Protein AF-A0AAU8ZGK1-F1 (afdb_monomer_lite)

Radius of gyration: 21.0 Å; chains: 1; bounding box: 66×42×56 Å

pLDDT: mean 75.63, std 22.25, range [21.67, 97.19]

Foldseek 3Di:
DQWWQFPQVRDIDGQVVLLPDDPVVNQQGLQGTADPQARFRKGWDNADDPGRHIHMDGDHDPPDGPVDDDWDWPDDDPPDPDAPADDDPAFGEPDQPPPPPPDPPPPDDDDDDDDDDDDDDPCPDDPPCLCVVQRNQVNQVVVQVCCVVVVLVVQQATFYDYPDPVCPQAHRHSVRAEAEQVNQWFPVVDPPPDDRPQAQHWHWYKYAFSDWDQDPVRWIWGWHHRPLITAIETDDSVCVVVVCVSVVPDDDPRQQHGKMKIAGFGWHADPSRHIYGYDDDPSRMYITGIDDD

Secondary structure (DSSP, 8-state):
--EEEETTTTEEEEHHHHHTS-HHHHHHHHTTEE-TTT--BEEEE-S-SS--S-EEEE---TTT-TT---EEESSS-S-----SS-EETTEEEE-SS------------------------------TTGGGS-HHHHHHHHHHHHHHHHTTTTTTT-BEEE-SGGGTT--SBHHHHEEEGGGS--GGGS-TTS--TTTT-EEEEEEE--EEEE-TTS-EEEEES-TTTSEEEEPPGGGHHHHHHHHT--S-GGGGTT-EEEEEEEEEE-TTS-EEEE-S-GGGEEEE-EEE-

Organism: Morganella morganii (NCBI:txid582)

Sequence (293 aa):
MDKAFCTFDQKEWDADSFSKLSDRSIQDRKGNLFCPGCNGNAWFRKGNYGNESPHFCAHHDEKGCQYGTQYEAVGEGDSDRNIPGTDDANGIILALGASKNEGVDVSSAGSILEGNVSGQKFVRGYSANDGQKYPEQASLKKILLRLVKSDGKFFADKCFAMTDGNLKGLPESGSELFVNFSDVFHRSSINENESPLYDGKRRIYWGFISDVRQSNDGKVWLNAGDIRKGLSIKLPENAIDEFRKRFRVEGDFDILEGCHAIVIGTCIYASTGKPIITCSDLNYITLRRYKAD

Structure (mmCIF, N/CA/C/O backbone):
data_AF-A0AAU8ZGK1-F1
#
_entry.id   AF-A0AAU8ZGK1-F1
#
loop_
_atom_site.group_PDB
_atom_site.id
_atom_site.type_symbol
_atom_site.label_atom_id
_atom_site.label_alt_id
_atom_site.label_comp_id
_atom_site.label_asym_id
_atom_site.label_entity_id
_atom_site.label_seq_id
_atom_site.pdbx_PDB_ins_code
_atom_site.Cartn_x
_atom_site.Cartn_y
_atom_site.Cartn_z
_atom_site.occupancy
_atom_site.B_iso_or_equiv
_atom_site.auth_seq_id
_atom_site.auth_comp_id
_atom_site.auth_asym_id
_atom_site.auth_atom_id
_atom_site.pdbx_PDB_model_num
ATOM 1 N N . MET A 1 1 ? 4.511 5.518 -19.656 1.00 75.06 1 MET A N 1
ATOM 2 C CA . MET A 1 1 ? 5.783 6.231 -19.389 1.00 75.06 1 MET A CA 1
ATOM 3 C C . MET A 1 1 ? 6.931 5.260 -19.635 1.00 75.06 1 MET A C 1
ATOM 5 O O . MET A 1 1 ? 6.846 4.125 -19.185 1.00 75.06 1 MET A O 1
ATOM 9 N N . ASP A 1 2 ? 8.000 5.684 -20.313 1.00 82.38 2 ASP A N 1
ATOM 10 C CA . ASP A 1 2 ? 9.073 4.754 -20.724 1.00 82.38 2 ASP A CA 1
ATOM 11 C C . ASP A 1 2 ? 10.223 4.649 -19.718 1.00 82.38 2 ASP A C 1
ATOM 13 O O . ASP A 1 2 ? 11.005 3.701 -19.771 1.00 82.38 2 ASP A O 1
ATOM 17 N N . LYS A 1 3 ? 10.323 5.611 -18.790 1.00 91.81 3 LYS A N 1
ATOM 18 C CA . LYS A 1 3 ? 11.400 5.690 -17.799 1.00 91.81 3 LYS A CA 1
ATOM 19 C C . LYS A 1 3 ? 10.882 5.839 -16.379 1.00 91.81 3 LYS A C 1
ATOM 21 O O . LYS A 1 3 ? 9.989 6.645 -16.154 1.00 91.81 3 LYS A O 1
ATOM 26 N N . ALA A 1 4 ? 11.502 5.161 -15.421 1.00 94.31 4 ALA A N 1
ATOM 27 C CA . ALA A 1 4 ? 11.269 5.362 -13.991 1.00 94.31 4 ALA A CA 1
ATOM 28 C C . ALA A 1 4 ? 12.594 5.558 -13.245 1.00 94.31 4 ALA A C 1
ATOM 30 O O . ALA A 1 4 ? 13.597 4.922 -13.572 1.00 94.31 4 ALA A O 1
ATOM 31 N N . PHE A 1 5 ? 12.597 6.417 -12.228 1.00 94.94 5 PHE A N 1
ATOM 32 C CA . PHE A 1 5 ? 13.713 6.544 -11.296 1.00 94.94 5 PHE A CA 1
ATOM 33 C C . PHE A 1 5 ? 13.572 5.512 -10.175 1.00 94.94 5 PHE A C 1
ATOM 35 O O . PHE A 1 5 ? 12.500 5.376 -9.591 1.00 94.94 5 PHE A O 1
ATOM 42 N N . CYS A 1 6 ? 14.644 4.785 -9.872 1.00 94.75 6 CYS A N 1
ATOM 43 C CA . CYS A 1 6 ? 14.674 3.762 -8.838 1.00 94.75 6 CYS A CA 1
ATOM 44 C C . CYS A 1 6 ? 15.549 4.215 -7.663 1.00 94.75 6 CYS A C 1
ATOM 46 O O . CYS A 1 6 ? 16.762 4.368 -7.803 1.00 94.75 6 CYS A O 1
ATOM 48 N N . THR A 1 7 ? 14.962 4.389 -6.478 1.00 92.06 7 THR A N 1
ATOM 49 C CA . THR A 1 7 ? 15.697 4.829 -5.274 1.00 92.06 7 THR A CA 1
ATOM 50 C C . THR A 1 7 ? 16.569 3.730 -4.661 1.00 92.06 7 THR A C 1
ATOM 52 O O . THR A 1 7 ? 17.492 4.034 -3.904 1.00 92.06 7 THR A O 1
ATOM 55 N N . PHE A 1 8 ? 16.327 2.459 -4.999 1.00 90.69 8 PHE A N 1
ATOM 56 C CA . PHE A 1 8 ? 17.119 1.331 -4.500 1.00 90.69 8 PHE A CA 1
ATOM 57 C C . PHE A 1 8 ? 18.560 1.354 -5.029 1.00 90.69 8 PHE A C 1
ATOM 59 O O . PHE A 1 8 ? 19.499 1.095 -4.281 1.00 90.69 8 PHE A O 1
ATOM 66 N N . ASP A 1 9 ? 18.736 1.668 -6.314 1.00 93.56 9 ASP A N 1
ATOM 67 C CA . ASP A 1 9 ? 20.041 1.746 -6.980 1.00 93.56 9 ASP A CA 1
ATOM 68 C C . ASP A 1 9 ? 20.380 3.147 -7.510 1.00 93.56 9 ASP A C 1
ATOM 70 O O . ASP A 1 9 ? 21.408 3.314 -8.163 1.00 93.56 9 ASP A O 1
ATOM 74 N N . GLN A 1 10 ? 19.553 4.148 -7.182 1.00 94.00 10 GLN A N 1
ATOM 75 C CA . GLN A 1 10 ? 19.738 5.565 -7.521 1.00 94.00 10 GLN A CA 1
ATOM 76 C C . GLN A 1 10 ? 19.913 5.793 -9.031 1.00 94.00 10 GLN A C 1
ATOM 78 O O . GLN A 1 10 ? 20.743 6.592 -9.467 1.00 94.00 10 GLN A O 1
ATOM 83 N N . LYS A 1 11 ? 19.141 5.060 -9.843 1.00 95.06 11 LYS A N 1
ATOM 84 C CA . LYS A 1 11 ? 19.281 5.028 -11.302 1.00 95.06 11 LYS A CA 1
ATOM 85 C C . LYS A 1 11 ? 17.935 5.182 -12.014 1.00 95.06 11 LYS A C 1
ATOM 87 O O . LYS A 1 11 ? 16.923 4.635 -11.582 1.00 95.06 11 LYS A O 1
ATOM 92 N N . GLU A 1 12 ? 17.948 5.867 -13.158 1.00 96.31 12 GLU A N 1
ATOM 93 C CA . GLU A 1 12 ? 16.849 5.826 -14.128 1.00 96.31 12 GLU A CA 1
ATOM 94 C C . GLU A 1 12 ? 16.904 4.562 -14.995 1.00 96.31 12 GLU A C 1
ATOM 96 O O . GLU A 1 12 ? 17.941 4.211 -15.568 1.00 96.31 12 GLU A O 1
ATOM 101 N N . TRP A 1 13 ? 15.761 3.897 -15.115 1.00 96.62 13 TRP A N 1
ATOM 102 C CA . TRP A 1 13 ? 15.575 2.692 -15.909 1.00 96.62 13 TRP A CA 1
ATOM 103 C C . TRP A 1 13 ? 14.628 2.954 -17.070 1.00 96.62 13 TRP A C 1
ATOM 105 O O . TRP A 1 13 ? 13.559 3.520 -16.861 1.00 96.62 13 TRP A O 1
ATOM 115 N N . ASP A 1 14 ? 14.992 2.496 -18.266 1.00 94.44 14 ASP A N 1
ATOM 116 C CA . ASP A 1 14 ? 14.057 2.275 -19.369 1.00 94.44 14 ASP A CA 1
ATOM 117 C C . ASP A 1 14 ? 13.327 0.933 -19.200 1.00 94.44 14 ASP A C 1
ATOM 119 O O . ASP A 1 14 ? 13.881 -0.024 -18.647 1.00 94.44 14 ASP A O 1
ATOM 123 N N . ALA A 1 15 ? 12.073 0.865 -19.655 1.00 92.06 15 ALA A N 1
ATOM 124 C CA . ALA A 1 15 ? 11.215 -0.298 -19.433 1.00 92.06 15 ALA A CA 1
ATOM 125 C C . ALA A 1 15 ? 11.773 -1.588 -20.063 1.00 92.06 15 ALA A C 1
ATOM 127 O O . ALA A 1 15 ? 11.711 -2.651 -19.440 1.00 92.06 15 ALA A O 1
ATOM 128 N N . ASP A 1 16 ? 12.392 -1.493 -21.242 1.00 91.06 16 ASP A N 1
ATOM 129 C CA . ASP A 1 16 ? 13.002 -2.633 -21.929 1.00 91.06 16 ASP A CA 1
ATOM 130 C C . ASP A 1 16 ? 14.182 -3.209 -21.146 1.00 91.06 16 ASP A C 1
ATOM 132 O O . ASP A 1 16 ? 14.246 -4.417 -20.907 1.00 91.06 16 ASP A O 1
ATOM 136 N N . SER A 1 17 ? 15.121 -2.374 -20.704 1.00 94.12 17 SER A N 1
ATOM 137 C CA . SER A 1 17 ? 16.269 -2.828 -19.914 1.00 94.12 17 SER A CA 1
ATOM 138 C C . SER A 1 17 ? 15.851 -3.306 -18.528 1.00 94.12 17 SER A C 1
ATOM 140 O O . SER A 1 17 ? 16.420 -4.275 -18.026 1.00 94.12 17 SER A O 1
ATOM 142 N N . PHE A 1 18 ? 14.835 -2.680 -17.925 1.00 94.69 18 PHE A N 1
ATOM 143 C CA . PHE A 1 18 ? 14.269 -3.132 -16.656 1.00 94.69 18 PHE A CA 1
ATOM 144 C C . PHE A 1 18 ? 13.620 -4.514 -16.787 1.00 94.69 18 PHE A C 1
ATOM 146 O O . PHE A 1 18 ? 13.825 -5.369 -15.928 1.00 94.69 18 PHE A O 1
ATOM 153 N N . SER A 1 19 ? 12.908 -4.774 -17.889 1.00 92.31 19 SER A N 1
ATOM 154 C CA . SER A 1 19 ? 12.256 -6.065 -18.154 1.00 92.31 19 SER A CA 1
ATOM 155 C C . SER A 1 19 ? 13.237 -7.237 -18.301 1.00 92.31 19 SER A C 1
ATOM 157 O O . SER A 1 19 ? 12.871 -8.381 -18.032 1.00 92.31 19 SER A O 1
ATOM 159 N N . LYS A 1 20 ? 14.488 -6.952 -18.690 1.00 93.62 20 LYS A N 1
ATOM 160 C CA . LYS A 1 20 ? 15.573 -7.936 -18.864 1.00 93.62 20 LYS A CA 1
ATOM 161 C C . LYS A 1 20 ? 16.289 -8.287 -17.560 1.00 93.62 20 LYS A C 1
ATOM 163 O O . LYS A 1 20 ? 17.135 -9.182 -17.547 1.00 93.62 20 LYS A O 1
ATOM 168 N N . LEU A 1 21 ? 16.000 -7.578 -16.469 1.00 94.62 21 LEU A N 1
ATOM 169 C CA . LEU A 1 21 ? 16.521 -7.925 -15.154 1.00 94.62 21 LEU A CA 1
ATOM 170 C C . LEU A 1 21 ? 15.953 -9.274 -14.692 1.00 94.62 21 LEU A C 1
ATOM 172 O O . LEU A 1 21 ? 14.854 -9.672 -15.070 1.00 94.62 21 LEU A O 1
ATOM 176 N N . SER A 1 22 ? 16.694 -9.970 -13.825 1.00 93.62 22 SER A N 1
ATOM 177 C CA . SER A 1 22 ? 16.159 -11.167 -13.165 1.00 93.62 22 SER A CA 1
ATOM 178 C C . SER A 1 22 ? 14.896 -10.824 -12.369 1.00 93.62 22 SER A C 1
ATOM 180 O O . SER A 1 22 ? 14.800 -9.722 -11.821 1.00 93.62 22 SER A O 1
ATOM 182 N N . ASP A 1 23 ? 13.967 -11.771 -12.219 1.00 88.62 23 ASP A N 1
ATOM 183 C CA . ASP A 1 23 ? 12.728 -11.529 -11.465 1.00 88.62 23 ASP A CA 1
ATOM 184 C C . ASP A 1 23 ? 13.010 -11.064 -10.030 1.00 88.62 23 ASP A C 1
ATOM 186 O O . ASP A 1 23 ? 12.322 -10.187 -9.515 1.00 88.62 23 ASP A O 1
ATOM 190 N N . ARG A 1 24 ? 14.083 -11.573 -9.407 1.00 89.31 24 ARG A N 1
ATOM 191 C CA . ARG A 1 24 ? 14.549 -11.108 -8.093 1.00 89.31 24 ARG A CA 1
ATOM 192 C C . ARG A 1 24 ? 14.981 -9.641 -8.122 1.00 89.31 24 ARG A C 1
ATOM 194 O O . ARG A 1 24 ? 14.607 -8.877 -7.238 1.00 89.31 24 ARG A O 1
ATOM 201 N N . SER A 1 25 ? 15.751 -9.248 -9.134 1.00 92.25 25 SER A N 1
ATOM 202 C CA . SER A 1 25 ? 16.218 -7.869 -9.299 1.00 92.25 25 SER A CA 1
ATOM 203 C C . SER A 1 25 ? 15.071 -6.896 -9.575 1.00 92.25 25 SER A C 1
ATOM 205 O O . SER A 1 25 ? 15.121 -5.770 -9.080 1.00 92.25 25 SER A O 1
ATOM 207 N N . ILE A 1 26 ? 14.058 -7.319 -10.339 1.00 91.62 26 ILE A N 1
ATOM 208 C CA . ILE A 1 26 ? 12.816 -6.562 -10.553 1.00 91.62 26 ILE A CA 1
ATOM 209 C C . ILE A 1 26 ? 12.076 -6.410 -9.225 1.00 91.62 26 ILE A C 1
ATOM 211 O O . ILE A 1 26 ? 11.713 -5.302 -8.839 1.00 91.62 26 ILE A O 1
ATOM 215 N N . GLN A 1 27 ? 11.908 -7.512 -8.496 1.00 87.88 27 GLN A N 1
ATOM 216 C CA . GLN A 1 27 ? 11.222 -7.539 -7.208 1.00 87.88 27 GLN A CA 1
ATOM 217 C C . GLN A 1 27 ? 11.842 -6.594 -6.168 1.00 87.88 27 GLN A C 1
ATOM 219 O O . GLN A 1 27 ? 11.125 -5.844 -5.513 1.00 87.88 27 GLN A O 1
ATOM 224 N N . ASP A 1 28 ? 13.171 -6.567 -6.052 1.00 88.69 28 ASP A N 1
ATOM 225 C CA . ASP A 1 28 ? 13.865 -5.647 -5.137 1.00 88.69 28 ASP A CA 1
ATOM 226 C C . ASP A 1 28 ? 13.642 -4.159 -5.498 1.00 88.69 28 ASP A C 1
ATOM 228 O O . ASP A 1 28 ? 13.813 -3.277 -4.655 1.00 88.69 28 ASP A O 1
ATOM 232 N N . ARG A 1 29 ? 13.244 -3.865 -6.744 1.00 92.19 29 ARG A N 1
ATOM 233 C CA . ARG A 1 29 ? 13.078 -2.502 -7.274 1.00 92.19 29 ARG A CA 1
ATOM 234 C C . ARG A 1 29 ? 11.634 -2.032 -7.356 1.00 92.19 29 ARG A C 1
ATOM 236 O O . ARG A 1 29 ? 11.431 -0.830 -7.260 1.00 92.19 29 ARG A O 1
ATOM 243 N N . LYS A 1 30 ? 10.643 -2.925 -7.494 1.00 88.88 30 LYS A N 1
ATOM 244 C CA . LYS A 1 30 ? 9.211 -2.569 -7.643 1.00 88.88 30 LYS A CA 1
ATOM 245 C C . LYS A 1 30 ? 8.731 -1.566 -6.585 1.00 88.88 30 LYS A C 1
ATOM 247 O O . LYS A 1 30 ? 8.057 -0.598 -6.913 1.00 88.88 30 LYS A O 1
ATOM 252 N N . GLY A 1 31 ? 9.162 -1.749 -5.337 1.00 87.19 31 GLY A N 1
ATOM 253 C CA . GLY A 1 31 ? 8.846 -0.868 -4.207 1.00 87.19 31 GLY A CA 1
ATOM 254 C C . GLY A 1 31 ? 9.511 0.512 -4.199 1.00 87.19 31 GLY A C 1
ATOM 255 O O . GLY A 1 31 ? 9.252 1.297 -3.293 1.00 87.19 31 GLY A O 1
ATOM 256 N N . ASN A 1 32 ? 10.385 0.794 -5.165 1.00 91.00 32 ASN A N 1
ATOM 257 C CA . ASN A 1 32 ? 11.318 1.920 -5.159 1.00 91.00 32 ASN A CA 1
ATOM 258 C C . ASN A 1 32 ? 11.237 2.767 -6.441 1.00 91.00 32 ASN A C 1
ATOM 260 O O . ASN A 1 32 ? 12.163 3.525 -6.727 1.00 91.00 32 ASN A O 1
ATOM 264 N N . LEU A 1 33 ? 10.174 2.612 -7.236 1.00 92.88 33 LEU A N 1
ATOM 265 C CA . LEU A 1 33 ? 10.012 3.283 -8.525 1.00 92.88 33 LEU A CA 1
ATOM 266 C C . LEU A 1 33 ? 9.231 4.593 -8.387 1.00 92.88 33 LEU A C 1
ATOM 268 O O . LEU A 1 33 ? 8.146 4.632 -7.809 1.00 92.88 33 LEU A O 1
ATOM 272 N N . PHE A 1 34 ? 9.750 5.646 -9.013 1.00 92.50 34 PHE A N 1
ATOM 273 C CA . PHE A 1 34 ? 9.142 6.972 -9.055 1.00 92.50 34 PHE A CA 1
ATOM 274 C C . PHE A 1 34 ? 9.175 7.556 -10.468 1.00 92.50 34 PHE A C 1
ATOM 276 O O . PHE A 1 34 ? 10.060 7.260 -11.275 1.00 92.50 34 PHE A O 1
ATOM 283 N N . CYS A 1 35 ? 8.211 8.421 -10.773 1.00 91.81 35 CYS A N 1
ATOM 284 C CA . CYS A 1 35 ? 8.238 9.237 -11.979 1.00 91.81 35 CYS A CA 1
ATOM 285 C C . CYS A 1 35 ? 9.435 10.208 -11.920 1.00 91.81 35 CYS A C 1
ATOM 287 O O . CYS A 1 35 ? 9.489 11.018 -10.995 1.00 91.81 35 CYS A O 1
ATOM 289 N N . PRO A 1 36 ? 10.344 10.231 -12.911 1.00 91.62 36 PRO A N 1
ATOM 290 C CA . PRO A 1 36 ? 11.508 11.120 -12.882 1.00 91.62 36 PRO A CA 1
ATOM 291 C C . PRO A 1 36 ? 11.143 12.608 -13.024 1.00 91.62 36 PRO A C 1
ATOM 293 O O . PRO A 1 36 ? 11.947 13.474 -12.702 1.00 91.62 36 PRO A O 1
ATOM 296 N N . GLY A 1 37 ? 9.936 12.930 -13.508 1.00 89.12 37 GLY A N 1
ATOM 297 C CA . GLY A 1 37 ? 9.496 14.317 -13.697 1.00 89.12 37 GLY A CA 1
ATOM 298 C C . GLY A 1 37 ? 8.823 14.944 -12.475 1.00 89.12 37 GLY A C 1
ATOM 299 O O . GLY A 1 37 ? 9.037 16.119 -12.204 1.00 89.12 37 GLY A O 1
ATOM 300 N N . CYS A 1 38 ? 7.986 14.189 -11.759 1.00 87.88 38 CYS A N 1
ATOM 301 C CA . CYS A 1 38 ? 7.207 14.711 -10.624 1.00 87.88 38 CYS A CA 1
ATOM 302 C C . CYS A 1 38 ? 7.418 13.946 -9.315 1.00 87.88 38 CYS A C 1
ATOM 304 O O . CYS 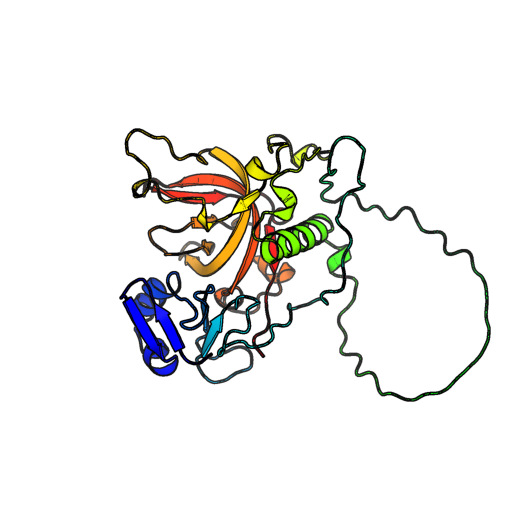A 1 38 ? 6.771 14.261 -8.329 1.00 87.88 38 CYS A O 1
ATOM 306 N N . ASN A 1 39 ? 8.277 12.924 -9.300 1.00 88.69 39 ASN A N 1
ATOM 307 C CA . ASN A 1 39 ? 8.524 12.060 -8.144 1.00 88.69 39 ASN A CA 1
ATOM 308 C C . ASN A 1 39 ? 7.278 11.330 -7.599 1.00 88.69 39 ASN A C 1
ATOM 310 O O . ASN A 1 39 ? 7.261 10.878 -6.458 1.00 88.69 39 ASN A O 1
ATOM 314 N N . GLY A 1 40 ? 6.234 11.200 -8.418 1.00 87.81 40 GLY A N 1
ATOM 315 C CA . GLY A 1 40 ? 5.037 10.437 -8.078 1.00 87.81 40 GLY A CA 1
ATOM 316 C C . GLY A 1 40 ? 5.296 8.928 -8.078 1.00 87.81 40 GLY A C 1
ATOM 317 O O . GLY A 1 40 ? 6.158 8.452 -8.821 1.00 87.81 40 GLY A O 1
ATOM 318 N N . ASN A 1 41 ? 4.550 8.177 -7.262 1.00 88.81 41 ASN A N 1
ATOM 319 C CA . ASN A 1 41 ? 4.695 6.722 -7.138 1.00 88.81 41 ASN A CA 1
ATOM 320 C C . ASN A 1 41 ? 4.523 6.032 -8.496 1.00 88.81 41 ASN A C 1
ATOM 322 O O . ASN A 1 41 ? 3.494 6.213 -9.153 1.00 88.81 41 ASN A O 1
ATOM 326 N N . ALA A 1 42 ? 5.508 5.226 -8.895 1.00 90.94 42 ALA A N 1
ATOM 327 C CA . ALA A 1 42 ? 5.504 4.491 -10.152 1.00 90.94 42 ALA A CA 1
ATOM 328 C C . ALA A 1 42 ? 5.468 2.974 -9.935 1.00 90.94 42 ALA A C 1
ATOM 330 O O . ALA A 1 42 ? 5.827 2.463 -8.877 1.00 90.94 42 ALA A O 1
ATOM 331 N N . TRP A 1 43 ? 5.030 2.244 -10.957 1.00 91.12 43 TRP A N 1
ATOM 332 C CA . TRP A 1 43 ? 5.048 0.784 -10.990 1.00 91.12 43 TRP A CA 1
ATOM 333 C C . TRP A 1 43 ? 5.381 0.279 -12.394 1.00 91.12 43 TRP A C 1
ATOM 335 O O . TRP A 1 43 ? 5.247 0.997 -13.388 1.00 91.12 43 TRP A O 1
ATOM 345 N N . PHE A 1 44 ? 5.842 -0.967 -12.469 1.00 90.50 44 PHE A N 1
ATOM 346 C CA . PHE A 1 44 ? 6.267 -1.607 -13.709 1.00 90.50 44 PHE A CA 1
ATOM 347 C C . PHE A 1 44 ? 5.231 -2.623 -14.192 1.00 90.50 44 PHE A C 1
ATOM 349 O O . PHE A 1 44 ? 4.719 -3.420 -13.409 1.00 90.50 44 PHE A O 1
ATOM 356 N N . ARG A 1 45 ? 4.958 -2.639 -15.498 1.00 85.94 45 ARG A N 1
ATOM 357 C CA . ARG A 1 45 ? 4.127 -3.642 -16.171 1.00 85.94 45 ARG A CA 1
ATOM 358 C C . ARG A 1 45 ? 4.996 -4.412 -17.159 1.00 85.94 45 ARG A C 1
ATOM 360 O O . ARG A 1 45 ? 5.600 -3.813 -18.040 1.00 85.94 45 ARG A O 1
ATOM 367 N N . LYS A 1 46 ? 5.029 -5.745 -17.046 1.00 79.50 46 LYS A N 1
ATOM 368 C CA . LYS A 1 46 ? 5.890 -6.620 -17.871 1.00 79.50 46 LYS A CA 1
ATOM 369 C C . LYS A 1 46 ? 5.398 -6.813 -19.321 1.00 79.50 46 LYS A C 1
ATOM 371 O O . LYS A 1 46 ? 6.080 -7.482 -20.080 1.00 79.50 46 LYS A O 1
ATOM 376 N N . GLY A 1 47 ? 4.265 -6.219 -19.711 1.00 67.81 47 GLY A N 1
ATOM 377 C CA . GLY A 1 47 ? 3.656 -6.417 -21.035 1.00 67.81 47 GLY A CA 1
ATOM 378 C C . GLY A 1 47 ? 2.694 -7.603 -21.038 1.00 67.81 47 GLY A C 1
ATOM 379 O O . GLY A 1 47 ? 3.011 -8.682 -21.512 1.00 67.81 47 GLY A O 1
ATOM 380 N N . ASN A 1 48 ? 1.541 -7.410 -20.407 1.00 57.66 48 ASN A N 1
ATOM 381 C CA . ASN A 1 48 ? 0.322 -8.213 -20.508 1.00 57.66 48 ASN A CA 1
ATOM 382 C C . ASN A 1 48 ? -0.819 -7.294 -20.032 1.00 57.66 48 ASN A C 1
ATOM 384 O O . ASN A 1 48 ? -0.535 -6.283 -19.389 1.00 57.66 48 ASN A O 1
ATOM 388 N N . TYR A 1 49 ? -2.081 -7.607 -20.345 1.00 53.22 49 TYR A N 1
ATOM 389 C CA . TYR A 1 49 ? -3.270 -6.749 -20.122 1.00 53.22 49 TYR A CA 1
ATOM 390 C C . TYR A 1 49 ? -3.561 -5.684 -21.207 1.00 53.22 49 TYR A C 1
ATOM 392 O O . TYR A 1 49 ? -4.102 -4.625 -20.899 1.00 53.22 49 TYR A O 1
ATOM 400 N N . GLY A 1 50 ? -3.272 -5.976 -22.483 1.00 51.38 50 GLY A N 1
ATOM 401 C CA . GLY A 1 50 ? -3.743 -5.180 -23.635 1.00 51.38 50 GLY A CA 1
ATOM 402 C C . GLY A 1 50 ? -2.697 -4.287 -24.309 1.00 51.38 50 GLY A C 1
ATOM 403 O O . GLY A 1 50 ? -2.975 -3.752 -25.376 1.00 51.38 50 GLY A O 1
ATOM 404 N N . ASN A 1 51 ? -1.497 -4.183 -23.734 1.00 54.75 51 ASN A N 1
ATOM 405 C CA . ASN A 1 51 ? -0.331 -3.560 -24.356 1.00 54.75 51 ASN A CA 1
ATOM 406 C C . ASN A 1 51 ? 0.822 -4.579 -24.349 1.00 54.75 51 ASN A C 1
ATOM 408 O O . ASN A 1 51 ? 1.134 -5.145 -23.297 1.00 54.75 51 ASN A O 1
ATOM 412 N N . GLU A 1 52 ? 1.387 -4.875 -25.520 1.00 66.00 52 GLU A N 1
ATOM 413 C CA . GLU A 1 52 ? 2.339 -5.985 -25.712 1.00 66.00 52 GLU A CA 1
ATOM 414 C C . GLU A 1 52 ? 3.750 -5.661 -25.194 1.00 66.00 52 GLU A C 1
ATOM 416 O O . GLU A 1 52 ? 4.540 -6.572 -24.950 1.00 66.00 52 GLU A O 1
ATOM 421 N N . SER A 1 53 ? 4.057 -4.381 -24.958 1.00 82.56 53 SER A N 1
ATOM 422 C CA . SER A 1 53 ? 5.388 -3.939 -24.531 1.00 82.56 53 SER A CA 1
ATOM 423 C C . SER A 1 53 ? 5.466 -3.635 -23.028 1.00 82.56 53 SER A C 1
ATOM 425 O O . SER A 1 53 ? 4.523 -3.072 -22.449 1.00 82.56 53 SER A O 1
ATOM 427 N N . PRO A 1 54 ? 6.597 -3.961 -22.371 1.00 87.44 54 PRO A N 1
ATOM 428 C CA . PRO A 1 54 ? 6.841 -3.566 -20.994 1.00 87.44 54 PRO A CA 1
ATOM 429 C C . PRO A 1 54 ? 6.877 -2.040 -20.878 1.00 87.44 54 PRO A C 1
ATOM 431 O O . PRO A 1 54 ? 7.442 -1.352 -21.724 1.00 87.44 54 PRO A O 1
ATOM 434 N N . HIS A 1 55 ? 6.280 -1.500 -19.822 1.00 87.62 55 HIS A N 1
ATOM 435 C CA . HIS A 1 55 ? 6.188 -0.055 -19.618 1.00 87.62 55 HIS A CA 1
ATOM 436 C C . HIS A 1 55 ? 6.104 0.292 -18.133 1.00 87.62 55 HIS A C 1
ATOM 438 O O . HIS A 1 55 ? 5.762 -0.544 -17.290 1.00 87.62 55 HIS A O 1
ATOM 444 N N . PHE A 1 56 ? 6.399 1.549 -17.809 1.00 89.81 56 PHE A N 1
ATOM 445 C CA . PHE A 1 56 ? 6.132 2.106 -16.492 1.00 89.81 56 PHE A CA 1
ATOM 446 C C . PHE A 1 56 ? 4.848 2.932 -16.501 1.00 89.81 56 PHE A C 1
ATOM 448 O O . PHE A 1 56 ? 4.504 3.616 -17.473 1.00 89.81 56 PHE A O 1
ATOM 455 N N . CYS A 1 57 ? 4.177 2.916 -15.363 1.00 86.88 57 CYS A N 1
ATOM 456 C CA . CYS A 1 57 ? 3.049 3.776 -15.046 1.00 86.88 57 CYS A CA 1
ATOM 457 C C . CYS A 1 57 ? 3.371 4.547 -13.762 1.00 86.88 57 CYS A C 1
ATOM 459 O O . CYS A 1 57 ? 4.220 4.112 -12.983 1.00 86.88 57 CYS A O 1
ATOM 461 N N . ALA A 1 58 ? 2.717 5.682 -13.532 1.00 86.19 58 ALA A N 1
ATOM 462 C CA . ALA A 1 58 ? 2.914 6.485 -12.331 1.00 86.19 58 ALA A CA 1
ATOM 463 C C . ALA A 1 58 ? 1.701 7.351 -11.987 1.00 86.19 58 ALA A C 1
ATOM 465 O O . ALA A 1 58 ? 1.059 7.908 -12.870 1.00 86.19 58 ALA A O 1
ATOM 466 N N . HIS A 1 59 ? 1.439 7.544 -10.695 1.00 83.75 59 HIS A N 1
ATOM 467 C CA . HIS A 1 59 ? 0.512 8.582 -10.238 1.00 83.75 59 HIS A CA 1
ATOM 468 C C . HIS A 1 59 ? 1.208 9.933 -10.333 1.00 83.75 59 HIS A C 1
ATOM 470 O O . HIS A 1 59 ? 2.114 10.212 -9.553 1.00 83.75 59 HIS A O 1
ATOM 476 N N . HIS A 1 60 ? 0.830 10.749 -11.314 1.00 82.19 60 HIS A N 1
ATOM 477 C CA . HIS A 1 60 ? 1.444 12.058 -11.519 1.00 82.19 60 HIS A CA 1
ATOM 478 C C . HIS A 1 60 ? 0.809 13.125 -10.634 1.00 82.19 60 HIS A C 1
ATOM 480 O O . HIS A 1 60 ? -0.410 13.163 -10.473 1.00 82.19 60 HIS A O 1
ATOM 486 N N . ASP A 1 61 ? 1.638 14.042 -10.144 1.00 71.06 61 ASP A N 1
ATOM 487 C CA . ASP A 1 61 ? 1.148 15.261 -9.512 1.00 71.06 61 ASP A CA 1
ATOM 488 C C . ASP A 1 61 ? 0.381 16.114 -10.529 1.00 71.06 61 ASP A C 1
ATOM 490 O O . ASP A 1 61 ? 0.776 16.241 -11.692 1.00 71.06 61 ASP A O 1
ATOM 494 N N . GLU A 1 62 ? -0.676 16.782 -10.063 1.00 64.50 62 GLU A N 1
ATOM 495 C CA . GLU A 1 62 ? -1.567 17.621 -10.882 1.00 64.50 62 GLU A CA 1
ATOM 496 C C . GLU A 1 62 ? -0.854 18.814 -11.554 1.00 64.50 62 GLU A C 1
ATOM 498 O O . GLU A 1 62 ? -1.407 19.459 -12.442 1.00 64.50 62 GLU A O 1
ATOM 503 N N . LYS A 1 63 ? 0.403 19.100 -11.186 1.00 66.06 63 LYS A N 1
ATOM 504 C CA . LYS A 1 63 ? 1.214 20.224 -11.686 1.00 66.06 63 LYS A CA 1
ATOM 505 C C . LYS A 1 63 ? 1.778 20.024 -13.104 1.00 66.06 63 LYS A C 1
ATOM 507 O O . LYS A 1 63 ? 2.851 20.534 -13.409 1.00 66.06 63 LYS A O 1
ATOM 512 N N . GLY A 1 64 ? 1.069 19.306 -13.976 1.00 67.38 64 GLY A N 1
ATOM 513 C CA . GLY A 1 64 ? 1.437 19.171 -15.389 1.00 67.38 64 GLY A CA 1
ATOM 514 C C . GLY A 1 64 ? 2.770 18.450 -15.601 1.00 67.38 64 GLY A C 1
ATOM 515 O O . GLY A 1 64 ? 3.685 18.990 -16.219 1.00 67.38 64 GLY A O 1
ATOM 516 N N . CYS A 1 65 ? 2.900 17.228 -15.076 1.00 81.19 65 CYS A N 1
ATOM 517 C CA . CYS A 1 65 ? 4.076 16.399 -15.332 1.00 81.19 65 CYS A CA 1
ATOM 518 C C . CYS A 1 65 ? 4.228 16.114 -16.838 1.00 81.19 65 CYS A C 1
ATOM 520 O O . CYS A 1 65 ? 3.280 15.664 -17.474 1.00 81.19 65 CYS A O 1
ATOM 522 N N . GLN A 1 66 ? 5.434 16.283 -17.392 1.00 77.81 66 GLN A N 1
ATOM 523 C CA . GLN A 1 66 ? 5.724 15.999 -18.810 1.00 77.81 66 GLN A CA 1
ATOM 524 C C . GLN A 1 66 ? 5.511 14.530 -19.214 1.00 77.81 66 GLN A C 1
ATOM 526 O O . GLN A 1 66 ? 5.360 14.226 -20.391 1.00 77.81 66 GLN A O 1
ATOM 531 N N . TYR A 1 67 ? 5.507 13.620 -18.236 1.00 74.69 67 TYR A N 1
ATOM 532 C CA . TYR A 1 67 ? 5.221 12.195 -18.427 1.00 74.69 67 TYR A CA 1
ATOM 533 C C . TYR A 1 67 ? 3.749 11.847 -18.162 1.00 74.69 67 TYR A C 1
ATOM 535 O O . TYR A 1 67 ? 3.381 10.675 -18.228 1.00 74.69 67 TYR A O 1
ATOM 543 N N . GLY A 1 68 ? 2.938 12.858 -17.831 1.00 65.44 68 GLY A N 1
ATOM 544 C CA . GLY A 1 68 ? 1.540 12.746 -17.455 1.00 65.44 68 GLY A CA 1
ATOM 545 C C . GLY A 1 68 ? 0.703 12.080 -18.535 1.00 65.44 68 GLY A C 1
ATOM 546 O O . GLY A 1 68 ? 0.547 12.618 -19.626 1.00 65.44 68 GLY A O 1
ATOM 547 N N . THR A 1 69 ? 0.130 10.931 -18.200 1.00 58.31 69 THR A N 1
ATOM 548 C CA . THR A 1 69 ? -0.945 10.282 -18.960 1.00 58.31 69 THR A CA 1
ATOM 549 C C . THR A 1 69 ? -2.241 10.399 -18.160 1.00 58.31 69 THR A C 1
ATOM 551 O O . THR A 1 69 ? -2.202 10.509 -16.930 1.00 58.31 69 THR A O 1
ATOM 554 N N . GLN A 1 70 ? -3.388 10.470 -18.840 1.00 54.59 70 GLN A N 1
ATOM 555 C CA . GLN A 1 70 ? -4.674 10.413 -18.147 1.00 54.59 70 GLN A CA 1
ATOM 556 C C . GLN A 1 70 ? -4.884 8.978 -17.650 1.00 54.59 70 GLN A C 1
ATOM 558 O O . GLN A 1 70 ? -4.503 8.022 -18.314 1.00 54.59 70 GLN A O 1
ATOM 563 N N . TYR A 1 71 ? -5.420 8.832 -16.439 1.00 52.16 71 TYR A N 1
ATOM 564 C CA . TYR A 1 71 ? -5.749 7.527 -15.873 1.00 52.16 71 TYR A CA 1
ATOM 565 C C . TYR A 1 71 ? -7.249 7.452 -15.654 1.00 52.16 71 TYR A C 1
ATOM 567 O O . TYR A 1 71 ? -7.803 8.201 -14.843 1.00 52.16 71 TYR A O 1
ATOM 575 N N . GLU A 1 72 ? -7.905 6.496 -16.300 1.00 50.03 72 GLU A N 1
ATOM 576 C CA . GLU A 1 72 ? -9.287 6.169 -15.979 1.00 50.03 72 GLU A CA 1
ATOM 577 C C . GLU A 1 72 ? -9.345 5.151 -14.836 1.00 50.03 72 GLU A C 1
ATOM 579 O O . GLU A 1 72 ? -8.722 4.087 -14.866 1.00 50.03 72 GLU A O 1
ATOM 584 N N . ALA A 1 73 ? -10.125 5.448 -13.794 1.00 52.34 73 ALA A N 1
ATOM 585 C CA . ALA A 1 73 ? -10.393 4.464 -12.754 1.00 52.34 73 ALA A CA 1
ATOM 586 C C . ALA A 1 73 ? -11.149 3.268 -13.356 1.00 52.34 73 ALA A C 1
ATOM 588 O O . ALA A 1 73 ? -12.152 3.423 -14.054 1.00 52.34 73 ALA A O 1
ATOM 589 N N . VAL A 1 74 ? -10.692 2.047 -13.074 1.00 51.91 74 VAL A N 1
ATOM 590 C CA . VAL A 1 74 ? -11.341 0.848 -13.621 1.00 51.91 74 VAL A CA 1
ATOM 591 C C . VAL A 1 74 ? -12.650 0.588 -12.887 1.00 51.91 74 VAL A C 1
ATOM 593 O O . VAL A 1 74 ? -12.645 0.220 -11.712 1.00 51.91 74 VAL A O 1
ATOM 596 N N . GLY A 1 75 ? -13.765 0.705 -13.606 1.00 46.88 75 GLY A N 1
ATOM 597 C CA . GLY A 1 75 ? -15.058 0.148 -13.213 1.00 46.88 75 GLY A CA 1
ATOM 598 C C . GLY A 1 75 ? -16.185 1.157 -13.020 1.00 46.88 75 GLY A C 1
ATOM 599 O O . GLY A 1 75 ? -17.317 0.764 -13.258 1.00 46.88 75 GLY A O 1
ATOM 600 N N . GLU A 1 76 ? -15.928 2.414 -12.638 1.00 47.72 76 GLU A N 1
ATOM 601 C CA . GLU A 1 76 ? -16.973 3.426 -12.375 1.00 47.72 76 GLU A CA 1
ATOM 602 C C . GLU A 1 76 ? -16.401 4.851 -12.519 1.00 47.72 76 GLU A C 1
ATOM 604 O O . GLU A 1 76 ? -15.242 5.086 -12.172 1.00 47.72 76 GLU A O 1
ATOM 609 N N . GLY A 1 77 ? -17.207 5.788 -13.034 1.00 38.78 77 GLY A N 1
ATOM 610 C CA . GLY A 1 77 ? -16.813 7.178 -13.299 1.00 38.78 77 GLY A CA 1
ATOM 611 C C . GLY A 1 77 ? -16.519 8.015 -12.045 1.00 38.78 77 GLY A C 1
ATOM 612 O O . GLY A 1 77 ? -16.899 7.673 -10.929 1.00 38.78 77 GLY A O 1
ATOM 613 N N . ASP A 1 78 ? -15.851 9.155 -12.238 1.00 38.41 78 ASP A N 1
ATOM 614 C CA . ASP A 1 78 ? -15.369 10.065 -11.180 1.00 38.41 78 ASP A CA 1
ATOM 615 C C . ASP A 1 78 ? -16.474 10.982 -10.592 1.00 38.41 78 ASP A C 1
ATOM 617 O O . ASP A 1 78 ? -16.187 12.028 -10.013 1.00 38.41 78 ASP A O 1
ATOM 621 N N . SER A 1 79 ? -17.755 10.635 -10.776 1.00 38.12 79 SER A N 1
ATOM 622 C CA . SER A 1 79 ? -18.888 11.562 -10.621 1.00 38.12 79 SER A CA 1
ATOM 623 C C . SER A 1 79 ? -19.406 11.771 -9.197 1.00 38.12 79 SER A C 1
ATOM 625 O O . SER A 1 79 ? -20.305 12.590 -9.011 1.00 38.12 79 SER A O 1
ATOM 627 N N . ASP A 1 80 ? -18.892 11.074 -8.186 1.00 40.22 80 ASP A N 1
ATOM 628 C CA . ASP A 1 80 ? -19.575 11.022 -6.892 1.00 40.22 80 ASP A CA 1
ATOM 629 C C . ASP A 1 80 ? -18.941 11.963 -5.852 1.00 40.22 80 ASP A C 1
ATOM 631 O O . ASP A 1 80 ? -17.928 11.657 -5.222 1.00 40.22 80 ASP A O 1
ATOM 635 N N . ARG A 1 81 ? -19.532 13.160 -5.718 1.00 39.72 81 ARG A N 1
ATOM 636 C CA . ARG A 1 81 ? -19.088 14.245 -4.819 1.00 39.72 81 ARG A CA 1
ATOM 637 C C . ARG A 1 81 ? -19.623 14.126 -3.384 1.00 39.72 81 ARG A C 1
ATOM 639 O O . ARG A 1 81 ? -19.231 14.929 -2.542 1.00 39.72 81 ARG A O 1
ATOM 646 N N . ASN A 1 82 ? -20.495 13.158 -3.099 1.00 39.34 82 ASN A N 1
ATOM 647 C CA . ASN A 1 82 ? -21.149 13.030 -1.796 1.00 39.34 82 ASN A CA 1
ATOM 648 C C . ASN A 1 82 ? -20.369 12.099 -0.856 1.00 39.34 82 ASN A C 1
ATOM 650 O O . ASN A 1 82 ? -20.066 10.952 -1.200 1.00 39.34 82 ASN A O 1
ATOM 654 N N . ILE A 1 83 ? -20.060 12.600 0.343 1.00 45.06 83 ILE A N 1
ATOM 655 C CA . ILE A 1 83 ? -19.474 11.832 1.449 1.00 45.06 83 ILE A CA 1
ATOM 656 C C . ILE A 1 83 ? -20.528 10.819 1.935 1.00 45.06 83 ILE A C 1
ATOM 658 O O . ILE A 1 83 ? -21.697 11.184 2.061 1.00 45.06 83 ILE A O 1
ATOM 662 N N . PRO A 1 84 ? -20.168 9.558 2.231 1.00 43.09 84 PRO A N 1
ATOM 663 C CA . PRO A 1 84 ? -20.998 8.715 3.081 1.00 43.09 84 PRO A CA 1
ATOM 664 C C . PRO A 1 84 ? -20.951 9.285 4.505 1.00 43.09 84 PRO A C 1
ATOM 666 O O . PRO A 1 84 ? -19.977 9.076 5.222 1.00 43.09 84 PRO A O 1
ATOM 669 N N . GLY A 1 85 ? -21.959 10.073 4.868 1.00 42.72 85 GLY A N 1
ATOM 670 C CA . GLY A 1 85 ? -22.078 10.698 6.183 1.00 42.72 85 GLY A CA 1
ATOM 671 C C . GLY A 1 85 ? -22.935 11.955 6.102 1.00 42.72 85 GLY A C 1
ATOM 672 O O . GLY A 1 85 ? -22.726 12.796 5.231 1.00 42.72 85 GLY A O 1
ATOM 673 N N . THR A 1 86 ? -23.930 12.062 6.975 1.00 39.44 86 THR A N 1
ATOM 674 C CA . THR A 1 86 ? -24.666 13.308 7.199 1.00 39.44 86 THR A CA 1
ATOM 675 C C . THR A 1 86 ? -23.794 14.224 8.047 1.00 39.44 86 THR A C 1
ATOM 677 O O . THR A 1 86 ? -23.316 13.783 9.091 1.00 39.44 86 THR A O 1
ATOM 680 N N . ASP A 1 87 ? -23.586 15.467 7.608 1.00 37.38 87 ASP A N 1
ATOM 681 C CA . ASP A 1 87 ? -22.986 16.505 8.448 1.00 37.38 87 ASP A CA 1
ATOM 682 C C . ASP A 1 87 ? -23.932 16.743 9.636 1.00 37.38 87 ASP A C 1
ATOM 684 O O . ASP A 1 87 ? -24.991 17.355 9.482 1.00 37.38 87 ASP A O 1
ATOM 688 N N . ASP A 1 88 ? -23.595 16.208 10.809 1.00 38.94 88 ASP A N 1
ATOM 689 C CA . ASP A 1 88 ? -24.205 16.642 12.059 1.00 38.94 88 ASP A CA 1
ATOM 690 C C . ASP A 1 88 ? -23.309 17.700 12.717 1.00 38.94 88 ASP A C 1
ATOM 692 O O . ASP A 1 88 ? -22.133 17.861 12.385 1.00 38.94 88 ASP A O 1
ATOM 696 N N . ALA A 1 89 ? -23.875 18.485 13.630 1.00 35.50 89 ALA A N 1
ATOM 697 C CA . ALA A 1 89 ? -23.176 19.601 14.261 1.00 35.50 89 ALA A CA 1
ATOM 698 C C . ALA A 1 89 ? -21.973 19.180 15.145 1.00 35.50 89 ALA A C 1
ATOM 700 O O . ALA A 1 89 ? -21.319 20.061 15.700 1.00 35.50 89 ALA A O 1
ATOM 701 N N . ASN A 1 90 ? -21.673 17.876 15.275 1.00 40.38 90 ASN A N 1
ATOM 702 C CA . ASN A 1 90 ? -20.661 17.319 16.176 1.00 40.38 90 ASN A CA 1
ATOM 703 C C . ASN A 1 90 ? -19.630 16.380 15.495 1.00 40.38 90 ASN A C 1
ATOM 705 O O . ASN A 1 90 ? -18.669 15.986 16.158 1.00 40.38 90 ASN A O 1
ATOM 709 N N . GLY A 1 91 ? -19.760 16.038 14.205 1.00 53.12 91 GLY A N 1
ATOM 710 C CA . GLY A 1 91 ? -18.770 15.239 13.465 1.00 53.12 91 GLY A CA 1
ATOM 711 C C . GLY A 1 91 ? -19.282 14.633 12.147 1.00 53.12 91 GLY A C 1
ATOM 712 O O . GLY A 1 91 ? -20.448 14.752 11.788 1.00 53.12 91 GLY A O 1
ATOM 713 N N . ILE A 1 92 ? -18.400 13.953 11.401 1.00 62.84 92 ILE A N 1
ATOM 714 C CA . ILE A 1 92 ? -18.796 13.117 10.255 1.00 62.84 92 ILE A CA 1
ATOM 715 C C . ILE A 1 92 ? -19.162 11.727 10.775 1.00 62.84 92 ILE A C 1
ATOM 717 O O . ILE A 1 92 ? -18.315 11.002 11.297 1.00 62.84 92 ILE A O 1
ATOM 721 N N . ILE A 1 93 ? -20.407 11.300 10.578 1.00 60.41 93 ILE A N 1
ATOM 722 C CA . ILE A 1 93 ? -20.802 9.922 10.888 1.00 60.41 93 ILE A CA 1
ATOM 723 C C . ILE A 1 93 ? -20.172 8.974 9.863 1.00 60.41 93 ILE A C 1
ATOM 725 O O . ILE A 1 93 ? -20.552 8.973 8.690 1.00 60.41 93 ILE A O 1
ATOM 729 N N . LEU A 1 94 ? -19.238 8.126 10.305 1.00 68.75 94 LEU A N 1
ATOM 730 C CA . LEU A 1 94 ? -18.690 7.061 9.470 1.00 68.75 94 LEU A CA 1
ATOM 731 C C . LEU A 1 94 ? -19.599 5.831 9.561 1.00 68.75 94 LEU A C 1
ATOM 733 O O . LEU A 1 94 ? -19.391 4.933 10.375 1.00 68.75 94 LEU A O 1
ATOM 737 N N . ALA A 1 95 ? -20.615 5.790 8.704 1.00 63.34 95 ALA A N 1
ATOM 738 C CA . ALA A 1 95 ? -21.479 4.628 8.562 1.00 63.34 95 ALA A CA 1
ATOM 739 C C . ALA A 1 95 ? -20.982 3.735 7.415 1.00 63.34 95 ALA A C 1
ATOM 741 O O . ALA A 1 95 ? -21.200 4.016 6.232 1.00 63.34 95 ALA A O 1
ATOM 742 N N . LEU A 1 96 ? -20.310 2.635 7.753 1.00 65.44 96 LEU A N 1
ATOM 743 C CA . LEU A 1 96 ? -20.073 1.559 6.793 1.00 65.44 96 LEU A CA 1
ATOM 744 C C . LEU A 1 96 ? -21.344 0.706 6.729 1.00 65.44 96 LEU A C 1
ATOM 746 O O . LEU A 1 96 ? -21.835 0.252 7.755 1.00 65.44 96 LEU A O 1
ATOM 750 N N . GLY A 1 97 ? -21.924 0.545 5.539 1.00 52.06 97 GLY A N 1
ATOM 751 C CA . GLY A 1 97 ? -23.046 -0.379 5.333 1.00 52.06 97 GLY A CA 1
ATOM 752 C C . GLY A 1 97 ? -24.457 0.152 5.625 1.00 52.06 97 GLY A C 1
ATOM 753 O O . GLY A 1 97 ? -25.428 -0.480 5.216 1.00 52.06 97 GLY A O 1
ATOM 754 N N . ALA A 1 98 ? -24.635 1.331 6.232 1.00 40.62 98 ALA A N 1
ATOM 755 C CA . ALA A 1 98 ? -25.972 1.887 6.485 1.00 40.62 98 ALA A CA 1
ATOM 756 C C . ALA A 1 98 ? -26.477 2.772 5.331 1.00 40.62 98 ALA A C 1
ATOM 758 O O . ALA A 1 98 ? -26.716 3.963 5.486 1.00 40.62 98 ALA A O 1
ATOM 759 N N . SER A 1 99 ? -26.665 2.180 4.155 1.00 37.31 99 SER A N 1
ATOM 760 C CA . SER A 1 99 ? -27.626 2.708 3.178 1.00 37.31 99 SER A CA 1
ATOM 761 C C . SER A 1 99 ? -28.663 1.631 2.897 1.00 37.31 99 SER A C 1
ATOM 763 O O . SER A 1 99 ? -28.697 1.002 1.844 1.00 37.31 99 SER A O 1
ATOM 765 N N . LYS A 1 100 ? -29.566 1.425 3.864 1.00 31.56 100 LYS A N 1
ATOM 766 C CA . LYS A 1 100 ? -30.923 1.067 3.465 1.00 31.56 100 LYS A CA 1
ATOM 767 C C . LYS A 1 100 ? -31.446 2.296 2.737 1.00 31.56 100 LYS A C 1
ATOM 769 O O . LYS A 1 100 ? -31.648 3.331 3.361 1.00 31.56 100 LYS A O 1
ATOM 774 N N . ASN A 1 101 ? -31.602 2.189 1.422 1.00 33.41 101 ASN A N 1
ATOM 775 C CA . ASN A 1 101 ? -32.504 3.070 0.703 1.00 33.41 101 ASN A CA 1
ATOM 776 C C . ASN A 1 101 ? -33.874 2.896 1.369 1.00 33.41 101 ASN A C 1
ATOM 778 O O . ASN A 1 101 ? -34.582 1.933 1.075 1.00 33.41 101 ASN A O 1
ATOM 782 N N . GLU A 1 102 ? -34.232 3.773 2.306 1.00 29.59 102 GLU A N 1
ATOM 783 C CA . GLU A 1 102 ? -35.644 4.059 2.497 1.00 29.59 102 GLU A CA 1
ATOM 784 C C . GLU A 1 102 ? -36.129 4.540 1.136 1.00 29.59 102 GLU A C 1
ATOM 786 O O . GLU A 1 102 ? -35.541 5.446 0.540 1.00 29.59 102 GLU A O 1
ATOM 791 N N . GLY A 1 103 ? -37.076 3.788 0.574 1.00 28.70 103 GLY A N 1
ATOM 792 C CA . GLY A 1 103 ? -37.549 3.984 -0.780 1.00 28.70 103 GLY A CA 1
ATOM 793 C C . GLY A 1 103 ? -37.912 5.444 -0.979 1.00 28.70 103 GLY A C 1
ATOM 794 O O . GLY A 1 103 ? -38.853 5.942 -0.368 1.00 28.70 103 GLY A O 1
ATOM 795 N N . VAL A 1 104 ? -37.166 6.122 -1.851 1.00 25.02 104 VAL A N 1
ATOM 796 C CA . VAL A 1 104 ? -37.691 7.314 -2.499 1.00 25.02 104 VAL A CA 1
ATOM 797 C C . VAL A 1 104 ? -38.856 6.804 -3.326 1.00 25.02 104 VAL A C 1
ATOM 799 O O . VAL A 1 104 ? -38.673 6.172 -4.367 1.00 25.02 104 VAL A O 1
ATOM 802 N N . ASP A 1 105 ? -40.045 6.998 -2.775 1.00 27.42 105 ASP A N 1
ATOM 803 C CA . ASP A 1 105 ? -41.313 6.784 -3.436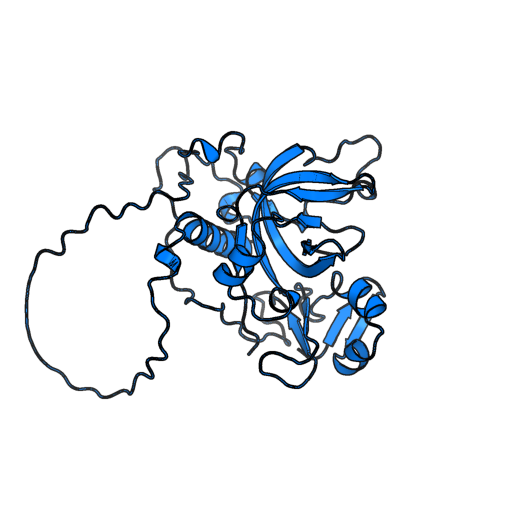 1.00 27.42 105 ASP A CA 1
ATOM 804 C C . ASP A 1 105 ? -41.337 7.738 -4.633 1.00 27.42 105 ASP A C 1
ATOM 806 O O . ASP A 1 105 ? -41.631 8.932 -4.506 1.00 27.42 105 ASP A O 1
ATOM 810 N N . VAL A 1 106 ? -40.903 7.245 -5.799 1.00 31.64 106 VAL A N 1
ATOM 811 C CA . VAL A 1 106 ? -41.030 7.978 -7.057 1.00 31.64 106 VAL A CA 1
ATOM 812 C C . VAL A 1 106 ? -42.510 7.948 -7.401 1.00 31.64 106 VAL A C 1
ATOM 814 O O . VAL A 1 106 ? -42.996 7.114 -8.166 1.00 31.64 106 VAL A O 1
ATOM 817 N N . SER A 1 107 ? -43.228 8.872 -6.770 1.00 28.05 107 SER A N 1
ATOM 818 C CA . SER A 1 107 ? -44.595 9.216 -7.102 1.00 28.05 107 SER A CA 1
ATOM 819 C C . SER A 1 107 ? -44.649 9.482 -8.600 1.00 28.05 107 SER A C 1
ATOM 821 O O . SER A 1 107 ? -43.948 10.340 -9.138 1.00 28.05 107 SER A O 1
ATOM 823 N N . SER A 1 108 ? -45.460 8.678 -9.272 1.00 36.38 108 SER A N 1
ATOM 824 C CA . SER A 1 108 ? -45.701 8.747 -10.702 1.00 36.38 108 SER A CA 1
ATOM 825 C C . SER A 1 108 ? -46.255 10.118 -11.096 1.00 36.38 108 SER A C 1
ATOM 827 O O . SER A 1 108 ? -47.365 10.469 -10.711 1.00 36.38 108 SER A O 1
ATOM 829 N N . ALA A 1 109 ? -45.501 10.867 -11.898 1.00 26.91 109 ALA A N 1
ATOM 830 C CA . ALA A 1 109 ? -45.967 11.970 -12.742 1.00 26.91 109 ALA A CA 1
ATOM 831 C C . ALA A 1 109 ? -44.831 12.310 -13.722 1.00 26.91 109 ALA A C 1
ATOM 833 O O . ALA A 1 109 ? -43.690 12.444 -13.304 1.00 26.91 109 ALA A O 1
ATOM 834 N N . GLY A 1 110 ? -44.988 12.472 -15.028 1.00 24.75 110 GLY A N 1
ATOM 835 C CA . GLY A 1 110 ? -46.082 12.280 -15.960 1.00 24.75 110 GLY A CA 1
ATOM 836 C C . GLY A 1 110 ? -45.451 12.316 -17.360 1.00 24.75 110 GLY A C 1
ATOM 837 O O . GLY A 1 110 ? -44.396 12.914 -17.567 1.00 24.75 110 GLY A O 1
ATOM 838 N N . SER A 1 111 ? -46.060 11.620 -18.310 1.00 32.41 111 SER A N 1
ATOM 839 C CA . SER A 1 111 ? -45.707 11.637 -19.732 1.00 32.41 111 SER A CA 1
ATOM 840 C C . SER A 1 111 ? -45.659 13.057 -20.310 1.00 32.41 111 SER A C 1
ATOM 842 O O . SER A 1 111 ? -46.593 13.807 -20.038 1.00 32.41 111 SER A O 1
ATOM 844 N N . ILE A 1 112 ? -44.671 13.366 -21.171 1.00 27.09 112 ILE A N 1
ATOM 845 C CA . ILE A 1 112 ? -44.855 14.082 -22.456 1.00 27.09 112 ILE A CA 1
ATOM 846 C C . ILE A 1 112 ? -43.548 14.144 -23.297 1.00 27.09 112 ILE A C 1
ATOM 848 O O . ILE A 1 112 ? -42.553 14.742 -22.905 1.00 27.09 112 ILE A O 1
ATOM 852 N N . LEU A 1 113 ? -43.668 13.518 -24.476 1.00 26.91 113 LEU A N 1
ATOM 853 C CA . LEU A 1 113 ? -43.199 13.834 -25.838 1.00 26.91 113 LEU A CA 1
ATOM 854 C C . LEU A 1 113 ? -41.736 13.697 -26.313 1.00 26.91 113 LEU A C 1
ATOM 856 O O . LEU A 1 113 ? -40.752 14.067 -25.683 1.00 26.91 113 LEU A O 1
ATOM 860 N N . GLU A 1 114 ? -41.699 13.147 -27.531 1.00 31.73 114 GLU A N 1
ATOM 861 C CA . GLU A 1 114 ? -40.599 12.713 -28.383 1.00 31.73 114 GLU A CA 1
ATOM 862 C C . GLU A 1 114 ? -39.719 13.856 -28.908 1.00 31.73 114 GLU A C 1
ATOM 864 O O . GLU A 1 114 ? -40.196 14.929 -29.274 1.00 31.73 114 GLU A O 1
ATOM 869 N N . GLY A 1 115 ? -38.428 13.559 -29.063 1.00 25.95 115 GLY A N 1
ATOM 870 C CA . GLY A 1 115 ? -37.475 14.371 -29.810 1.00 25.95 115 GLY A CA 1
ATOM 871 C C . GLY A 1 115 ? -36.253 13.539 -30.189 1.00 25.95 115 GLY A C 1
ATOM 872 O O . GLY A 1 115 ? -35.348 13.344 -29.384 1.00 25.95 115 GLY A O 1
ATOM 873 N N . ASN A 1 116 ? -36.251 13.015 -31.416 1.00 27.98 116 ASN A N 1
ATOM 874 C CA . ASN A 1 116 ? -35.144 12.265 -32.008 1.00 27.98 116 ASN A CA 1
ATOM 875 C C . ASN A 1 116 ? -33.886 13.136 -32.159 1.00 27.98 116 ASN A C 1
ATOM 877 O O . ASN A 1 116 ? -33.878 14.050 -32.979 1.00 27.98 116 ASN A O 1
ATOM 881 N N . VAL A 1 117 ? -32.789 12.773 -31.483 1.00 28.03 117 VAL A N 1
ATOM 882 C CA . VAL A 1 117 ? -31.426 13.038 -31.972 1.00 28.03 117 VAL A CA 1
ATOM 883 C C . VAL A 1 117 ? -30.578 11.789 -31.745 1.00 28.03 117 VAL A C 1
ATOM 885 O O . VAL A 1 117 ? -30.234 11.416 -30.625 1.00 28.03 117 VAL A O 1
ATOM 888 N N . SER A 1 118 ? -30.281 11.119 -32.855 1.00 31.72 118 SER A N 1
ATOM 889 C CA . SER A 1 118 ? -29.453 9.924 -32.942 1.00 31.72 118 SER A CA 1
ATOM 890 C C . SER A 1 118 ? -27.982 10.271 -32.696 1.00 31.72 118 SER A C 1
ATOM 892 O O . SER A 1 118 ? -27.306 10.798 -33.575 1.00 31.72 118 SER A O 1
ATOM 894 N N . GLY A 1 119 ? -27.476 9.923 -31.514 1.00 24.86 119 GLY A N 1
ATOM 895 C CA . GLY A 1 119 ? -26.056 9.704 -31.251 1.00 24.86 119 GLY A CA 1
ATOM 896 C C . GLY A 1 119 ? -25.902 8.283 -30.726 1.00 24.86 119 GLY A C 1
ATOM 897 O O . GLY A 1 119 ? -26.382 7.978 -29.635 1.00 24.86 119 GLY A O 1
ATOM 898 N N . GLN A 1 120 ? -25.309 7.395 -31.525 1.00 26.84 120 GLN A N 1
ATOM 899 C CA . GLN A 1 120 ? -25.127 5.983 -31.187 1.00 26.84 120 GLN A CA 1
ATOM 900 C C . GLN A 1 120 ? -24.314 5.848 -29.889 1.00 26.84 120 GLN A C 1
ATOM 902 O O . GLN A 1 120 ? -23.091 5.954 -29.883 1.00 26.84 120 GLN A O 1
ATOM 907 N N . LYS A 1 121 ? -25.005 5.605 -28.770 1.00 24.70 121 LYS A N 1
ATOM 908 C CA . LYS A 1 121 ? -24.388 5.143 -27.527 1.00 24.70 121 LYS A CA 1
ATOM 909 C C . LYS A 1 121 ? -24.008 3.680 -27.716 1.00 24.70 121 LYS A C 1
ATOM 911 O O . LYS A 1 121 ? -24.873 2.808 -27.706 1.00 24.70 121 LYS A O 1
ATOM 916 N N . PHE A 1 122 ? -22.714 3.404 -27.835 1.00 21.67 122 PHE A N 1
ATOM 917 C CA . PHE A 1 122 ? -22.194 2.073 -27.545 1.00 21.67 122 PHE A CA 1
ATOM 918 C C . PHE A 1 122 ? -22.405 1.795 -26.051 1.00 21.67 122 PHE A C 1
ATOM 920 O O . PHE A 1 122 ? -21.604 2.177 -25.202 1.00 21.67 122 PHE A O 1
ATOM 927 N N . VAL A 1 123 ? -23.521 1.146 -25.721 1.00 26.97 123 VAL A N 1
ATOM 928 C CA . VAL A 1 123 ? -23.754 0.563 -24.399 1.00 26.97 123 VAL A CA 1
ATOM 929 C C . VAL A 1 123 ? -22.910 -0.706 -24.322 1.00 26.97 123 VAL A C 1
ATOM 931 O O . VAL A 1 123 ? -23.353 -1.790 -24.695 1.00 26.97 123 VAL A O 1
ATOM 934 N N . ARG A 1 124 ? -21.658 -0.579 -23.868 1.00 24.69 124 ARG A N 1
ATOM 935 C CA . ARG A 1 124 ? -20.893 -1.742 -23.408 1.00 24.69 124 ARG A CA 1
ATOM 936 C C . ARG A 1 124 ? -21.375 -2.054 -21.995 1.00 24.69 124 ARG A C 1
ATOM 938 O O . ARG A 1 124 ? -21.188 -1.253 -21.083 1.00 24.69 124 ARG A O 1
ATOM 945 N N . GLY A 1 125 ? -22.076 -3.176 -21.863 1.00 27.58 125 GLY A N 1
ATOM 946 C CA . GLY A 1 125 ? -22.736 -3.599 -20.636 1.00 27.58 125 GLY A CA 1
ATOM 947 C C . GLY A 1 125 ? -21.775 -3.683 -19.453 1.00 27.58 125 GLY A C 1
ATOM 948 O O . GLY A 1 125 ? -20.951 -4.587 -19.372 1.00 27.58 125 GLY A O 1
ATOM 949 N N . TYR A 1 126 ? -21.938 -2.764 -18.510 1.00 33.69 126 TYR A N 1
ATOM 950 C CA . TYR A 1 126 ? -21.506 -2.933 -17.133 1.00 33.69 126 TYR A CA 1
ATOM 951 C C . TYR A 1 126 ? -22.749 -2.726 -16.272 1.00 33.69 126 TYR A C 1
ATOM 953 O O . TYR A 1 126 ? -23.329 -1.642 -16.264 1.00 33.69 126 TYR A O 1
ATOM 961 N N . SER A 1 127 ? -23.217 -3.786 -15.609 1.00 29.50 127 SER A N 1
ATOM 962 C CA . SER A 1 127 ? -24.337 -3.682 -14.674 1.00 29.50 127 SER A CA 1
ATOM 963 C C . SER A 1 127 ? -23.974 -2.706 -13.562 1.00 29.50 127 SER A C 1
ATOM 965 O O . SER A 1 127 ? -23.074 -2.977 -12.771 1.00 29.50 127 SER A O 1
ATOM 967 N N . ALA A 1 128 ? -24.744 -1.627 -13.452 1.00 35.12 128 ALA A N 1
ATOM 968 C CA . ALA A 1 128 ? -24.722 -0.646 -12.366 1.00 35.12 128 ALA A CA 1
ATOM 969 C C . ALA A 1 128 ? -25.062 -1.228 -10.966 1.00 35.12 128 ALA A C 1
ATOM 971 O O . ALA A 1 128 ? -25.269 -0.477 -10.022 1.00 35.12 128 ALA A O 1
ATOM 972 N N . ASN A 1 129 ? -25.112 -2.559 -10.818 1.00 34.53 129 ASN A N 1
ATOM 973 C CA . ASN A 1 129 ? -25.593 -3.263 -9.625 1.00 34.53 129 ASN A CA 1
ATOM 974 C C . ASN A 1 129 ? -24.476 -3.832 -8.730 1.00 34.53 129 ASN A C 1
ATOM 976 O O . ASN A 1 129 ? -24.774 -4.326 -7.647 1.00 34.53 129 ASN A O 1
ATOM 980 N N . ASP A 1 130 ? -23.202 -3.803 -9.140 1.00 41.62 130 ASP A N 1
ATOM 981 C CA . ASP A 1 130 ? -22.127 -4.443 -8.352 1.00 41.62 130 ASP A CA 1
ATOM 982 C C . ASP A 1 130 ? -21.778 -3.634 -7.084 1.00 41.62 130 ASP A C 1
ATOM 984 O O . ASP A 1 130 ? -21.544 -4.205 -6.021 1.00 41.62 130 ASP A O 1
ATOM 988 N N . GLY A 1 131 ? -21.867 -2.296 -7.147 1.00 45.09 131 GLY A N 1
ATOM 989 C CA . GLY A 1 131 ? -21.724 -1.413 -5.980 1.00 45.09 131 GLY A CA 1
ATOM 990 C C . GLY A 1 131 ? -22.833 -1.576 -4.930 1.00 45.09 131 GLY A C 1
ATOM 991 O O . GLY A 1 131 ? -22.636 -1.228 -3.769 1.00 45.09 131 GLY A O 1
ATOM 992 N N . GLN A 1 132 ? -23.973 -2.164 -5.307 1.00 46.50 132 GLN A N 1
ATOM 993 C CA . GLN A 1 132 ? -25.094 -2.448 -4.405 1.00 46.50 132 GLN A CA 1
ATOM 994 C C . GLN A 1 132 ? -24.868 -3.716 -3.562 1.00 46.50 132 GLN A C 1
ATOM 996 O O . GLN A 1 132 ? -25.560 -3.928 -2.570 1.00 46.50 132 GLN A O 1
ATOM 1001 N N . LYS A 1 133 ? -23.898 -4.562 -3.942 1.00 55.56 133 LYS A N 1
ATOM 1002 C CA . LYS A 1 133 ? -23.634 -5.857 -3.299 1.00 55.56 133 LYS A CA 1
ATOM 1003 C C . LYS A 1 133 ? -22.757 -5.752 -2.041 1.00 55.56 133 LYS A C 1
ATOM 1005 O O . LYS A 1 133 ? -22.825 -6.641 -1.198 1.00 55.56 133 LYS A O 1
ATOM 1010 N N . TYR A 1 134 ? -21.964 -4.683 -1.911 1.00 63.44 134 TYR A N 1
ATOM 1011 C CA . TYR A 1 134 ? -21.027 -4.465 -0.795 1.00 63.44 134 TYR A CA 1
ATOM 1012 C C . TYR A 1 134 ? -20.987 -2.971 -0.390 1.00 63.44 134 TYR A C 1
ATOM 1014 O O . TYR A 1 134 ? -20.076 -2.238 -0.793 1.00 63.44 134 TYR A O 1
ATOM 1022 N N . PRO A 1 135 ? -21.983 -2.475 0.367 1.00 64.25 135 PRO A N 1
ATOM 1023 C CA . PRO A 1 135 ? -22.134 -1.047 0.668 1.00 64.25 135 PRO A CA 1
ATOM 1024 C C . PRO A 1 135 ? -20.970 -0.453 1.480 1.00 64.25 135 PRO A C 1
ATOM 1026 O O . PRO A 1 135 ? -20.602 0.704 1.275 1.00 64.25 135 PRO A O 1
ATOM 1029 N N . GLU A 1 136 ? -20.328 -1.233 2.353 1.00 68.56 136 GLU A N 1
ATOM 1030 C CA . GLU A 1 136 ? -19.136 -0.818 3.104 1.00 68.56 136 GLU A CA 1
ATOM 1031 C C . GLU A 1 136 ? -17.983 -0.470 2.156 1.00 68.56 136 GLU A C 1
ATOM 1033 O O . GLU A 1 136 ? -17.296 0.536 2.333 1.00 68.56 136 GLU A O 1
ATOM 1038 N N . GLN A 1 137 ? -17.808 -1.266 1.100 1.00 71.69 137 GLN A N 1
ATOM 1039 C CA . GLN A 1 137 ? -16.758 -1.063 0.108 1.00 71.69 137 GLN A CA 1
ATOM 1040 C C . GLN A 1 137 ? -17.027 0.153 -0.775 1.00 71.69 137 GLN A C 1
ATOM 1042 O O . GLN A 1 137 ? -16.095 0.888 -1.099 1.00 71.69 137 GLN A O 1
ATOM 1047 N N . ALA A 1 138 ? -18.290 0.417 -1.121 1.00 70.44 138 ALA A N 1
ATOM 1048 C CA . ALA A 1 138 ? -18.665 1.637 -1.831 1.00 70.44 138 ALA A CA 1
ATOM 1049 C C . ALA A 1 138 ? -18.300 2.888 -1.009 1.00 70.44 138 ALA A C 1
ATOM 1051 O O . ALA A 1 138 ? -17.676 3.816 -1.536 1.00 70.44 138 ALA A O 1
ATOM 1052 N N . SER A 1 139 ? -18.595 2.883 0.297 1.00 79.06 139 SER A N 1
ATOM 1053 C CA . SER A 1 139 ? -18.190 3.953 1.217 1.00 79.06 139 SER A CA 1
ATOM 1054 C C . SER A 1 139 ? -16.668 4.083 1.317 1.00 79.06 139 SER A C 1
ATOM 1056 O O . SER A 1 139 ? -16.127 5.176 1.130 1.00 79.06 139 SER A O 1
ATOM 1058 N N . LEU A 1 140 ? -15.953 2.973 1.528 1.00 85.12 140 LEU A N 1
ATOM 1059 C CA . LEU A 1 140 ? -14.488 2.960 1.603 1.00 85.12 140 LEU A CA 1
ATOM 1060 C C . LEU A 1 140 ? -13.827 3.453 0.312 1.00 85.12 140 LEU A C 1
ATOM 1062 O O . LEU A 1 140 ? -12.832 4.171 0.368 1.00 85.12 140 LEU A O 1
ATOM 1066 N N . LYS A 1 141 ? -14.393 3.143 -0.857 1.00 82.44 141 LYS A N 1
ATOM 1067 C CA . LYS A 1 141 ? -13.884 3.597 -2.159 1.00 82.44 141 LYS A CA 1
ATOM 1068 C C . LYS A 1 141 ? -13.981 5.118 -2.312 1.00 82.44 141 LYS A C 1
ATOM 1070 O O . LYS A 1 141 ? -13.050 5.736 -2.835 1.00 82.44 141 LYS A O 1
ATOM 1075 N N . LYS A 1 142 ? -15.073 5.729 -1.835 1.00 81.44 142 LYS A N 1
ATOM 1076 C CA . LYS A 1 142 ? -15.259 7.193 -1.815 1.00 81.44 142 LYS A CA 1
ATOM 1077 C C . LYS A 1 142 ? -14.287 7.869 -0.852 1.00 81.44 142 LYS A C 1
ATOM 1079 O O . LYS A 1 142 ? -13.649 8.858 -1.212 1.00 81.44 142 LYS A O 1
ATOM 1084 N N . ILE A 1 143 ? -14.128 7.299 0.341 1.00 87.62 143 ILE A N 1
ATOM 1085 C CA . ILE A 1 143 ? -13.167 7.777 1.339 1.00 87.62 143 ILE A CA 1
ATOM 1086 C C . ILE A 1 143 ? -11.745 7.708 0.778 1.00 87.62 143 ILE A C 1
ATOM 1088 O O . ILE A 1 143 ? -11.035 8.709 0.807 1.00 87.62 143 ILE A O 1
ATOM 1092 N N . LEU A 1 144 ? -11.359 6.575 0.184 1.00 89.31 144 LEU A N 1
ATOM 1093 C CA . LEU A 1 144 ? -10.049 6.391 -0.435 1.00 89.31 144 LEU A CA 1
ATOM 1094 C C . LEU A 1 144 ? -9.787 7.412 -1.546 1.00 89.31 144 LEU A C 1
ATOM 1096 O O . LEU A 1 144 ? -8.714 8.005 -1.584 1.00 89.31 144 LEU A O 1
ATOM 1100 N N . LEU A 1 145 ? -10.764 7.666 -2.424 1.00 84.81 145 LEU A N 1
ATOM 1101 C CA . LEU A 1 145 ? -10.632 8.703 -3.451 1.00 84.81 145 LEU A CA 1
ATOM 1102 C C . LEU A 1 145 ? -10.303 10.064 -2.838 1.00 84.81 145 LEU A C 1
ATOM 1104 O O . LEU A 1 145 ? -9.437 10.781 -3.336 1.00 84.81 145 LEU A O 1
ATOM 1108 N N . ARG A 1 146 ? -11.014 10.430 -1.770 1.00 84.88 146 ARG A N 1
ATOM 1109 C CA . ARG A 1 146 ? -10.840 11.723 -1.117 1.00 84.88 146 ARG A CA 1
ATOM 1110 C C . ARG A 1 146 ? -9.512 11.803 -0.368 1.00 84.88 146 ARG A C 1
ATOM 1112 O O . ARG A 1 146 ? -8.862 12.842 -0.449 1.00 84.88 146 ARG A O 1
ATOM 1119 N N . LEU A 1 147 ? -9.095 10.722 0.295 1.00 89.44 147 LEU A N 1
ATOM 1120 C CA . LEU A 1 147 ? -7.779 10.607 0.927 1.00 89.44 147 LEU A CA 1
ATOM 1121 C C . LEU A 1 147 ? -6.669 10.822 -0.102 1.00 89.44 147 LEU A C 1
ATOM 1123 O O . LEU A 1 147 ? -5.840 11.698 0.098 1.00 89.44 147 LEU A O 1
ATOM 1127 N N . VAL A 1 148 ? -6.720 10.120 -1.238 1.00 86.50 148 VAL A N 1
ATOM 1128 C CA . VAL A 1 148 ? -5.714 10.240 -2.304 1.00 86.50 148 VAL A CA 1
ATOM 1129 C C . VAL A 1 148 ? -5.705 11.647 -2.913 1.00 86.50 148 VAL A C 1
ATOM 1131 O O . VAL A 1 148 ? -4.649 12.260 -2.991 1.00 86.50 148 VAL A O 1
ATOM 1134 N N . LYS A 1 149 ? -6.867 12.210 -3.281 1.00 84.06 149 LYS A N 1
ATOM 1135 C CA . LYS A 1 149 ? -6.950 13.556 -3.894 1.00 84.06 149 LYS A CA 1
ATOM 1136 C C . LYS A 1 149 ? -6.554 14.700 -2.955 1.00 84.06 149 LYS A C 1
ATOM 1138 O O . LYS A 1 149 ? -6.181 15.765 -3.426 1.00 84.06 149 LYS A O 1
ATOM 1143 N N . SER A 1 150 ? -6.700 14.525 -1.642 1.00 84.81 150 SER A N 1
ATOM 1144 C CA . SER A 1 150 ? -6.368 15.566 -0.655 1.00 84.81 150 SER A CA 1
ATOM 1145 C C . SER A 1 150 ? -5.083 15.297 0.115 1.00 84.81 150 SER A C 1
ATOM 1147 O O . SER A 1 150 ? -4.750 16.084 1.000 1.00 84.81 150 SER A O 1
ATOM 1149 N N . ASP A 1 151 ? -4.389 14.200 -0.194 1.00 86.94 151 ASP A N 1
ATOM 1150 C CA . ASP A 1 151 ? -3.233 13.729 0.567 1.00 86.94 151 ASP A CA 1
ATOM 1151 C C . ASP A 1 151 ? -3.542 13.634 2.077 1.00 86.94 151 ASP A C 1
ATOM 1153 O O . ASP A 1 151 ? -2.863 14.196 2.931 1.00 86.94 151 ASP A O 1
ATOM 1157 N N . GLY A 1 152 ? -4.692 13.040 2.412 1.00 87.38 152 GLY A N 1
ATOM 1158 C CA . GLY A 1 152 ? -5.193 12.902 3.786 1.00 87.38 152 GLY A CA 1
ATOM 1159 C C . GLY A 1 152 ? -5.742 14.180 4.440 1.00 87.38 152 GLY A C 1
ATOM 1160 O O . GLY A 1 152 ? -6.566 14.094 5.353 1.00 87.38 152 GLY A O 1
ATOM 1161 N N . LYS A 1 153 ? -5.369 15.370 3.951 1.00 88.88 153 LYS A N 1
ATOM 1162 C CA . LYS A 1 153 ? -5.660 16.665 4.599 1.00 88.88 153 LYS A CA 1
ATOM 1163 C C . LYS A 1 153 ? -7.145 16.943 4.778 1.00 88.88 153 LYS A C 1
ATOM 1165 O O . LYS A 1 153 ? -7.518 17.619 5.726 1.00 88.88 153 LYS A O 1
ATOM 1170 N N . PHE A 1 154 ? -8.003 16.415 3.903 1.00 86.19 154 PHE A N 1
ATOM 1171 C CA . PHE A 1 154 ? -9.445 16.646 3.996 1.00 86.19 154 PHE A CA 1
ATOM 1172 C C . PHE A 1 154 ? -10.089 16.068 5.262 1.00 86.19 154 PHE A C 1
ATOM 1174 O O . PHE A 1 154 ? -11.172 16.517 5.633 1.00 86.19 154 PHE A O 1
ATOM 1181 N N . PHE A 1 155 ? -9.496 15.041 5.874 1.00 87.88 155 PHE A N 1
ATOM 1182 C CA . PHE A 1 155 ? -10.058 14.392 7.059 1.00 87.88 155 PHE A CA 1
ATOM 1183 C C . PHE A 1 155 ? -9.269 14.689 8.338 1.00 87.88 155 PHE A C 1
ATOM 1185 O O . PHE A 1 155 ? -9.752 14.359 9.413 1.00 87.88 155 PHE A O 1
ATOM 1192 N N . ALA A 1 156 ? -8.088 15.304 8.247 1.00 89.25 156 ALA A N 1
ATOM 1193 C CA . ALA A 1 156 ? -7.147 15.419 9.361 1.00 89.25 156 ALA A CA 1
ATOM 1194 C C . ALA A 1 156 ? -7.694 16.196 10.576 1.00 89.25 156 ALA A C 1
ATOM 1196 O O . ALA A 1 156 ? -7.391 15.842 11.714 1.00 89.25 156 ALA A O 1
ATOM 1197 N N . ASP A 1 157 ? -8.507 17.223 10.339 1.00 86.88 157 ASP A N 1
ATOM 1198 C CA . ASP A 1 157 ? -9.090 18.116 11.348 1.00 86.88 157 ASP A CA 1
ATOM 1199 C C . ASP A 1 157 ? -10.521 17.732 11.758 1.00 86.88 157 ASP A C 1
ATOM 1201 O O . ASP A 1 157 ? -11.184 18.468 12.488 1.00 86.88 157 ASP A O 1
ATOM 1205 N N . LYS A 1 158 ? -11.012 16.580 11.291 1.00 86.31 158 LYS A N 1
ATOM 1206 C CA . LYS A 1 158 ? -12.403 16.162 11.476 1.00 86.31 158 LYS A CA 1
ATOM 1207 C C . LYS A 1 158 ? -12.555 15.148 12.595 1.00 86.31 158 LYS A C 1
ATOM 1209 O O . LYS A 1 158 ? -11.686 14.303 12.794 1.00 86.31 158 LYS A O 1
ATOM 1214 N N . CYS A 1 159 ? -13.703 15.190 13.261 1.00 85.62 159 CYS A N 1
ATOM 1215 C CA . CYS A 1 159 ? -14.127 14.167 14.211 1.00 85.62 159 CYS A CA 1
ATOM 1216 C C . CYS A 1 159 ? -15.105 13.196 13.550 1.00 85.62 159 CYS A C 1
ATOM 1218 O O . CYS A 1 159 ? -15.921 13.602 12.719 1.00 85.62 159 CYS A O 1
ATOM 1220 N N . PHE A 1 160 ? -15.032 11.927 13.939 1.00 85.00 160 PHE A N 1
ATOM 1221 C CA . PHE A 1 160 ? -15.847 10.849 13.404 1.00 85.00 160 PHE A CA 1
ATOM 1222 C C . PHE A 1 160 ? -16.581 10.110 14.509 1.00 85.00 160 PHE A C 1
ATOM 1224 O O . PHE A 1 160 ? -15.966 9.653 15.470 1.00 85.00 160 PHE A O 1
ATOM 1231 N N . ALA A 1 161 ? -17.883 9.922 14.319 1.00 79.50 161 ALA A N 1
ATOM 1232 C CA . ALA A 1 161 ? -18.690 9.054 15.162 1.00 79.50 161 ALA A CA 1
ATOM 1233 C C . ALA A 1 161 ? -18.865 7.687 14.485 1.00 79.50 161 ALA A C 1
ATOM 1235 O O . ALA A 1 161 ? -19.261 7.602 13.318 1.00 79.50 161 ALA A O 1
ATOM 1236 N N . MET A 1 162 ? -18.583 6.615 15.228 1.00 79.44 162 MET A N 1
ATOM 123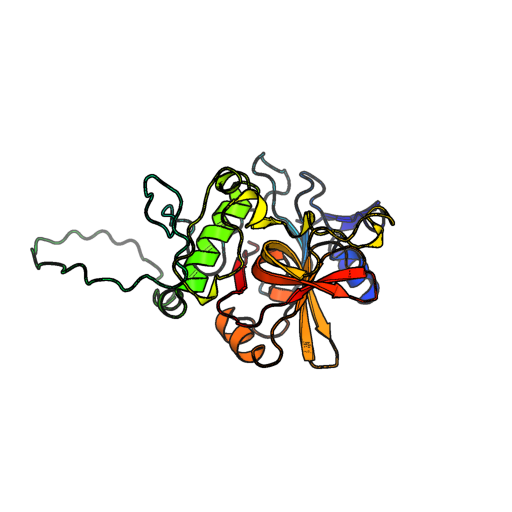7 C CA . MET A 1 162 ? -18.755 5.235 14.771 1.00 79.44 162 MET A CA 1
ATOM 1238 C C . MET A 1 162 ? -20.116 4.716 15.233 1.00 79.44 162 MET A C 1
ATOM 1240 O O . MET A 1 162 ? -20.339 4.536 16.428 1.00 79.44 162 MET A O 1
ATOM 1244 N N . THR A 1 163 ? -21.029 4.466 14.297 1.00 67.25 163 THR A N 1
ATOM 1245 C CA . THR A 1 163 ? -22.379 3.960 14.609 1.00 67.25 163 THR A CA 1
ATOM 1246 C C . THR A 1 163 ? -22.490 2.438 14.523 1.00 67.25 163 THR A C 1
ATOM 1248 O O . THR A 1 163 ? -23.418 1.858 15.082 1.00 67.25 163 THR A O 1
ATOM 1251 N N . ASP A 1 164 ? -21.527 1.776 13.876 1.00 69.81 164 ASP A N 1
ATOM 1252 C CA . ASP A 1 164 ? -21.431 0.317 13.806 1.00 69.81 164 ASP A CA 1
ATOM 1253 C C . ASP A 1 164 ? -20.550 -0.229 14.946 1.00 69.81 164 ASP A C 1
ATOM 1255 O O . ASP A 1 164 ? -19.388 0.156 15.107 1.00 69.81 164 ASP A O 1
ATOM 1259 N N . GLY A 1 165 ? -21.081 -1.186 15.713 1.00 69.31 165 GLY A N 1
ATOM 1260 C CA . GLY A 1 165 ? -20.343 -1.892 16.762 1.00 69.31 165 GLY A CA 1
ATOM 1261 C C . GLY A 1 165 ? -19.088 -2.613 16.255 1.00 69.31 165 GLY A C 1
ATOM 1262 O O . GLY A 1 165 ? -18.127 -2.773 17.011 1.00 69.31 165 GLY A O 1
ATOM 1263 N N . ASN A 1 166 ? -19.032 -2.976 14.971 1.00 74.06 166 ASN A N 1
ATOM 1264 C CA . ASN A 1 166 ? -17.843 -3.573 14.369 1.00 74.06 166 ASN A CA 1
ATOM 1265 C C . ASN A 1 166 ? -16.682 -2.581 14.191 1.00 74.06 166 ASN A C 1
ATOM 1267 O O . ASN A 1 166 ? -15.532 -3.000 14.023 1.00 74.06 166 ASN A O 1
ATOM 1271 N N . LEU A 1 167 ? -16.946 -1.275 14.272 1.00 78.94 167 LEU A N 1
ATOM 1272 C CA . LEU A 1 167 ? -15.949 -0.200 14.202 1.00 78.94 167 LEU A CA 1
ATOM 1273 C C . LEU A 1 167 ? -15.424 0.223 15.577 1.00 78.94 167 LEU A C 1
ATOM 1275 O O . LEU A 1 167 ? -14.599 1.130 15.683 1.00 78.94 167 LEU A O 1
ATOM 1279 N N . LYS A 1 168 ? -15.831 -0.485 16.637 1.00 78.88 168 LYS A N 1
ATOM 1280 C CA . LYS A 1 168 ? -15.337 -0.259 17.996 1.00 78.88 168 LYS A CA 1
ATOM 1281 C C . LYS A 1 168 ? -13.804 -0.316 18.058 1.00 78.88 168 LYS A C 1
ATOM 1283 O O . LYS A 1 168 ? -13.165 -1.204 17.485 1.00 78.88 168 LYS A O 1
ATOM 1288 N N . GLY A 1 169 ? -13.224 0.627 18.800 1.00 82.44 169 GLY A N 1
ATOM 1289 C CA . GLY A 1 169 ? -11.778 0.739 19.015 1.00 82.44 169 GLY A CA 1
ATOM 1290 C C . GLY A 1 169 ? -11.029 1.552 17.954 1.00 82.44 169 GLY A C 1
ATOM 1291 O O . GLY A 1 169 ? -9.809 1.680 18.057 1.00 82.44 169 GLY A O 1
ATOM 1292 N N . LEU A 1 170 ? -11.726 2.103 16.956 1.00 91.12 170 LEU A N 1
ATOM 1293 C CA . LEU A 1 170 ? -11.168 3.130 16.078 1.00 91.12 170 LEU A CA 1
ATOM 1294 C C . LEU A 1 170 ? -11.171 4.505 16.776 1.00 91.12 170 LEU A C 1
ATOM 1296 O O . LEU A 1 170 ? -12.105 4.784 17.528 1.00 91.12 170 LEU A O 1
ATOM 1300 N N . PRO A 1 171 ? -10.156 5.358 16.546 1.00 92.62 171 PRO A N 1
ATOM 1301 C CA . PRO A 1 171 ? -10.168 6.739 17.025 1.00 92.62 171 PRO A CA 1
ATOM 1302 C C . PRO A 1 171 ? -11.269 7.570 16.372 1.00 92.62 171 PRO A C 1
ATOM 1304 O O . PRO A 1 171 ? -11.661 7.314 15.235 1.00 92.62 171 PRO A O 1
ATOM 1307 N N . GLU A 1 172 ? -11.693 8.618 17.068 1.00 90.19 172 GLU A N 1
ATOM 1308 C CA . GLU A 1 172 ? -12.654 9.593 16.544 1.00 90.19 172 GLU A CA 1
ATOM 1309 C C . GLU A 1 172 ? -11.956 10.725 15.779 1.00 90.19 172 GLU A C 1
ATOM 1311 O O . GLU A 1 172 ? -12.511 11.251 14.821 1.00 90.19 172 GLU A O 1
ATOM 1316 N N . SER A 1 173 ? -10.726 11.092 16.154 1.00 91.44 173 SER A N 1
ATOM 1317 C CA . SER A 1 173 ? -9.952 12.115 15.438 1.00 91.44 173 SER A CA 1
ATOM 1318 C C . SER A 1 173 ? -9.473 11.585 14.091 1.00 91.44 173 SER A C 1
ATOM 1320 O O . SER A 1 173 ? -8.800 10.556 14.029 1.00 91.44 173 SER A O 1
ATOM 1322 N N . GLY A 1 174 ? -9.755 12.309 13.011 1.00 90.00 174 GLY A N 1
ATOM 1323 C CA . GLY A 1 174 ? -9.384 11.931 11.654 1.00 90.00 174 GLY A CA 1
ATOM 1324 C C . GLY A 1 174 ? -7.879 11.796 11.429 1.00 90.00 174 GLY A C 1
ATOM 1325 O O . GLY A 1 174 ? -7.456 10.853 10.762 1.00 90.00 174 GLY A O 1
ATOM 1326 N N . SER A 1 175 ? -7.068 12.672 12.035 1.00 92.12 175 SER A N 1
ATOM 1327 C CA . SER A 1 175 ? -5.598 12.585 11.986 1.00 92.12 175 SER A CA 1
ATOM 1328 C C . SER A 1 175 ? -5.045 11.336 12.673 1.00 92.12 175 SER A C 1
ATOM 1330 O O . SER A 1 175 ? -3.986 10.844 12.295 1.00 92.12 175 SER A O 1
ATOM 1332 N N . GLU A 1 176 ? -5.764 10.792 13.656 1.00 94.56 176 GLU A N 1
ATOM 1333 C CA . GLU A 1 176 ? -5.404 9.514 14.259 1.00 94.56 176 GLU A CA 1
ATOM 1334 C C . GLU A 1 176 ? -6.022 8.328 13.530 1.00 94.56 176 GLU A C 1
ATOM 1336 O O . GLU A 1 176 ? -5.415 7.262 13.519 1.00 94.56 176 GLU A O 1
ATOM 1341 N N . LEU A 1 177 ? -7.232 8.489 12.992 1.00 95.12 177 LEU A N 1
ATOM 1342 C CA . LEU A 1 177 ? -8.052 7.445 12.387 1.00 95.12 177 LEU A CA 1
ATOM 1343 C C . LEU A 1 177 ? -7.506 6.995 11.031 1.00 95.12 177 LEU A C 1
ATOM 1345 O O . LEU A 1 177 ? -7.441 5.787 10.783 1.00 95.12 177 LEU A O 1
ATOM 1349 N N . PHE A 1 178 ? -7.125 7.945 10.174 1.00 95.88 178 PHE A N 1
ATOM 1350 C CA . PHE A 1 178 ? -6.629 7.687 8.825 1.00 95.88 178 PHE A CA 1
ATOM 1351 C C . PHE A 1 178 ? -5.109 7.780 8.782 1.00 95.88 178 PHE A C 1
ATOM 1353 O O . PHE A 1 178 ? -4.544 8.853 8.960 1.00 95.88 178 PHE A O 1
ATOM 1360 N N . VAL A 1 179 ? -4.446 6.664 8.489 1.00 96.94 179 VAL A N 1
ATOM 1361 C CA . VAL A 1 179 ? -2.979 6.575 8.496 1.00 96.94 179 VAL A CA 1
ATOM 1362 C C . VAL A 1 179 ? -2.485 6.182 7.110 1.00 96.94 179 VAL A C 1
ATOM 1364 O O . VAL A 1 179 ? -2.894 5.142 6.586 1.00 96.94 179 VAL A O 1
ATOM 1367 N N . ASN A 1 180 ? -1.613 6.994 6.506 1.00 95.62 180 ASN A N 1
ATOM 1368 C CA . ASN A 1 180 ? -1.008 6.632 5.228 1.00 95.62 180 ASN A CA 1
ATOM 1369 C C . ASN A 1 180 ? 0.002 5.489 5.437 1.00 95.62 180 ASN A C 1
ATOM 1371 O O . ASN A 1 180 ? 0.728 5.465 6.431 1.00 95.62 180 ASN A O 1
ATOM 1375 N N . PHE A 1 181 ? 0.083 4.540 4.505 1.00 95.25 181 PHE A N 1
ATOM 1376 C CA . PHE A 1 181 ? 1.083 3.474 4.523 1.00 95.25 181 PHE A CA 1
ATOM 1377 C C . PHE A 1 181 ? 2.512 4.024 4.612 1.00 95.25 181 PHE A C 1
ATOM 1379 O O . PHE A 1 181 ? 3.347 3.397 5.260 1.00 95.25 181 PHE A O 1
ATOM 1386 N N . SER A 1 182 ? 2.790 5.189 4.010 1.00 90.94 182 SER A N 1
ATOM 1387 C CA . SER A 1 182 ? 4.105 5.845 4.073 1.00 90.94 182 SER A CA 1
ATOM 1388 C C . SER A 1 182 ? 4.501 6.305 5.474 1.00 90.94 182 SER A C 1
ATOM 1390 O O . SER A 1 182 ? 5.690 6.465 5.732 1.00 90.94 182 SER A O 1
ATOM 1392 N N . ASP A 1 183 ? 3.531 6.488 6.371 1.00 92.38 183 ASP A N 1
ATOM 1393 C CA . ASP A 1 183 ? 3.759 6.975 7.734 1.00 92.38 183 ASP A CA 1
ATOM 1394 C C . ASP A 1 183 ? 3.995 5.822 8.723 1.00 92.38 183 ASP A C 1
ATOM 1396 O O . ASP A 1 183 ? 4.291 6.041 9.900 1.00 92.38 183 ASP A O 1
ATOM 1400 N N . VAL A 1 184 ? 3.860 4.571 8.265 1.00 93.94 184 VAL A N 1
ATOM 1401 C CA . VAL A 1 184 ? 4.081 3.371 9.076 1.00 93.94 184 VAL A CA 1
ATOM 1402 C C . VAL A 1 184 ? 5.464 2.803 8.778 1.00 93.94 184 VAL A C 1
ATOM 1404 O O . VAL A 1 184 ? 5.670 2.034 7.839 1.00 93.94 184 VAL A O 1
ATOM 1407 N N . PHE A 1 185 ? 6.428 3.170 9.614 1.00 91.19 185 PHE A N 1
ATOM 1408 C CA . PHE A 1 185 ? 7.829 2.837 9.383 1.00 91.19 185 PHE A CA 1
ATOM 1409 C C . PHE A 1 185 ? 8.227 1.461 9.917 1.00 91.19 185 PHE A C 1
ATOM 1411 O O . PHE A 1 185 ? 7.727 0.989 10.943 1.00 91.19 185 PHE A O 1
ATOM 1418 N N . HIS A 1 186 ? 9.203 0.844 9.247 1.00 92.88 186 HIS A N 1
ATOM 1419 C CA . HIS A 1 186 ? 9.950 -0.293 9.779 1.00 92.88 186 HIS A CA 1
ATOM 1420 C C . HIS A 1 186 ? 10.579 0.042 11.135 1.00 92.88 186 HIS A C 1
ATOM 1422 O O . HIS A 1 186 ? 11.086 1.146 11.327 1.00 92.88 186 HIS A O 1
ATOM 1428 N N . ARG A 1 187 ? 10.626 -0.931 12.055 1.00 90.38 187 ARG A N 1
ATOM 1429 C CA . ARG A 1 187 ? 11.168 -0.729 13.411 1.00 90.38 187 ARG A CA 1
ATOM 1430 C C . ARG A 1 187 ? 12.594 -0.171 13.409 1.00 90.38 187 ARG A C 1
ATOM 1432 O O . ARG A 1 187 ? 12.911 0.687 14.213 1.00 90.38 187 ARG A O 1
ATOM 1439 N N . SER A 1 188 ? 13.435 -0.613 12.476 1.00 89.44 188 SER A N 1
ATOM 1440 C CA . SER A 1 188 ? 14.819 -0.121 12.340 1.00 89.44 188 SER A CA 1
ATOM 1441 C C . SER A 1 188 ? 14.939 1.350 11.921 1.00 89.44 188 SER A C 1
ATOM 1443 O O . SER A 1 188 ? 16.045 1.875 11.899 1.00 89.44 188 SER A O 1
ATOM 1445 N N . SER A 1 189 ? 13.849 1.974 11.473 1.00 87.81 189 SER A N 1
ATOM 1446 C CA . SER A 1 189 ? 13.803 3.396 11.111 1.00 87.81 189 SER A CA 1
ATOM 1447 C C . SER A 1 189 ? 13.315 4.270 12.272 1.00 87.81 189 SER A C 1
ATOM 1449 O O . SER A 1 189 ? 13.237 5.484 12.123 1.00 87.81 189 SER A O 1
ATOM 1451 N N . ILE A 1 190 ? 12.959 3.653 13.400 1.00 86.12 190 ILE A N 1
ATOM 1452 C CA . ILE A 1 190 ? 12.478 4.304 14.617 1.00 86.12 190 ILE A CA 1
ATOM 1453 C C . ILE A 1 190 ? 13.623 4.283 15.636 1.00 86.12 190 ILE A C 1
ATOM 1455 O O . ILE A 1 190 ? 14.485 3.402 15.588 1.00 86.12 190 ILE A O 1
ATOM 1459 N N . ASN A 1 191 ? 13.658 5.264 16.539 1.00 85.88 191 ASN A N 1
ATOM 1460 C CA . ASN A 1 191 ? 14.615 5.274 17.641 1.00 85.88 191 ASN A CA 1
ATOM 1461 C C . ASN A 1 191 ? 14.484 3.978 18.461 1.00 85.88 191 ASN A C 1
ATOM 1463 O O . ASN A 1 191 ? 13.378 3.557 18.783 1.00 85.88 191 ASN A O 1
ATOM 1467 N N . GLU A 1 192 ? 15.606 3.357 18.824 1.00 82.75 192 GLU A N 1
ATOM 1468 C CA . GLU A 1 192 ? 15.638 2.109 19.601 1.00 82.75 192 GLU A CA 1
ATOM 1469 C C . GLU A 1 192 ? 14.940 2.205 20.968 1.00 82.75 192 GLU A C 1
ATOM 1471 O O . GLU A 1 192 ? 14.489 1.193 21.502 1.00 82.75 192 GLU A O 1
ATOM 1476 N N . ASN A 1 193 ? 14.806 3.420 21.509 1.00 85.88 193 ASN A N 1
ATOM 1477 C CA . ASN A 1 193 ? 14.118 3.691 22.772 1.00 85.88 193 ASN A CA 1
ATOM 1478 C C . ASN A 1 193 ? 12.608 3.931 22.605 1.00 85.88 193 ASN A C 1
ATOM 1480 O O . ASN A 1 193 ? 11.895 4.090 23.595 1.00 85.88 193 ASN A O 1
ATOM 1484 N N . GLU A 1 194 ? 12.108 3.973 21.370 1.00 86.44 194 GLU A N 1
ATOM 1485 C CA . GLU A 1 194 ? 10.705 4.216 21.063 1.00 86.44 194 GLU A CA 1
ATOM 1486 C C . GLU A 1 194 ? 10.020 2.928 20.599 1.00 86.44 194 GLU A C 1
ATOM 1488 O O . GLU A 1 194 ? 10.518 2.167 19.768 1.00 86.44 194 GLU A O 1
ATOM 1493 N N . SER A 1 195 ? 8.824 2.680 21.131 1.00 85.94 195 SER A N 1
ATOM 1494 C CA . SER A 1 195 ? 7.971 1.613 20.609 1.00 85.94 195 SER A CA 1
ATOM 1495 C C . SER A 1 195 ? 7.355 2.048 19.278 1.00 85.94 195 SER A C 1
ATOM 1497 O O . SER A 1 195 ? 6.981 3.218 19.148 1.00 85.94 195 SER A O 1
ATOM 1499 N N . PRO A 1 196 ? 7.185 1.143 18.295 1.00 90.81 196 PRO A N 1
ATOM 1500 C CA . PRO A 1 196 ? 6.568 1.518 17.034 1.00 90.81 196 PRO A CA 1
ATOM 1501 C C . PRO A 1 196 ? 5.166 2.086 17.257 1.00 90.81 196 PRO A C 1
ATOM 1503 O O . PRO A 1 196 ? 4.303 1.424 17.833 1.00 90.81 196 PRO A O 1
ATOM 1506 N N . LEU A 1 197 ? 4.942 3.316 16.784 1.00 91.56 197 LEU A N 1
ATOM 1507 C CA . LEU A 1 197 ? 3.758 4.113 17.116 1.00 91.56 197 LEU A CA 1
ATOM 1508 C C . LEU A 1 197 ? 2.435 3.386 16.850 1.00 91.56 197 LEU A C 1
ATOM 1510 O O . LEU A 1 197 ? 1.457 3.628 17.557 1.00 91.56 197 LEU A O 1
ATOM 1514 N N . TYR A 1 198 ? 2.395 2.527 15.834 1.00 94.62 198 TYR A N 1
ATOM 1515 C CA . TYR A 1 198 ? 1.183 1.849 15.383 1.00 94.62 198 TYR A CA 1
ATOM 1516 C C . TYR A 1 198 ? 1.079 0.384 15.817 1.00 94.62 198 TYR A C 1
ATOM 1518 O O . TYR A 1 198 ? 0.100 -0.260 15.453 1.00 94.62 198 TYR A O 1
ATOM 1526 N N . ASP A 1 199 ? 2.027 -0.151 16.592 1.00 95.50 199 ASP A N 1
ATOM 1527 C CA . ASP A 1 199 ? 1.980 -1.556 17.014 1.00 95.50 199 ASP A CA 1
ATOM 1528 C C . ASP A 1 199 ? 0.724 -1.847 17.856 1.00 95.50 199 ASP A C 1
ATOM 1530 O O . ASP A 1 199 ? 0.408 -1.134 18.810 1.00 95.50 199 ASP A O 1
ATOM 1534 N N . GLY A 1 200 ? -0.044 -2.859 17.451 1.00 95.00 200 GLY A N 1
ATOM 1535 C CA . GLY A 1 200 ? -1.328 -3.233 18.046 1.00 95.00 200 GLY A CA 1
ATOM 1536 C C . GLY A 1 200 ? -2.479 -2.253 17.790 1.00 95.00 200 GLY A C 1
ATOM 1537 O O . GLY A 1 200 ? -3.595 -2.491 18.257 1.00 95.00 200 GLY A O 1
ATOM 1538 N N . LYS A 1 201 ? -2.261 -1.153 17.057 1.00 95.38 201 LYS A N 1
ATOM 1539 C CA . LYS A 1 201 ? -3.299 -0.140 16.835 1.00 95.38 201 LYS A CA 1
ATOM 1540 C C . LYS A 1 201 ? -4.203 -0.530 15.674 1.00 95.38 201 LYS A C 1
ATOM 1542 O O . LYS A 1 201 ? -3.741 -0.855 14.582 1.00 95.38 201 LYS A O 1
ATOM 1547 N N . ARG A 1 202 ? -5.514 -0.445 15.908 1.00 95.12 202 ARG A N 1
ATOM 1548 C CA . ARG A 1 202 ? -6.534 -0.550 14.862 1.00 95.12 202 ARG A CA 1
ATOM 1549 C C . ARG A 1 202 ? -6.788 0.826 14.258 1.00 95.12 202 ARG A C 1
ATOM 1551 O O . ARG A 1 202 ? -7.059 1.756 15.018 1.00 95.12 202 ARG A O 1
ATOM 1558 N N . ARG A 1 203 ? -6.683 0.965 12.934 1.00 96.06 203 ARG A N 1
ATOM 1559 C CA . ARG A 1 203 ? -6.872 2.221 12.177 1.00 96.06 203 ARG A CA 1
ATOM 1560 C C . ARG A 1 203 ? -7.484 1.950 10.805 1.00 96.06 203 ARG A C 1
ATOM 1562 O O . ARG A 1 203 ? -7.665 0.793 10.418 1.00 96.06 203 ARG A O 1
ATOM 1569 N N . ILE A 1 204 ? -7.774 3.024 10.076 1.00 95.75 204 ILE A N 1
ATOM 1570 C CA . ILE A 1 204 ? -8.056 2.993 8.644 1.00 95.75 204 ILE A CA 1
ATOM 1571 C C . ILE A 1 204 ? -6.758 3.343 7.910 1.00 95.75 204 ILE A C 1
ATOM 1573 O O . ILE A 1 204 ? -6.394 4.508 7.756 1.00 95.75 204 ILE A O 1
ATOM 1577 N N . TYR A 1 205 ? -6.032 2.313 7.492 1.00 97.19 205 TYR A N 1
ATOM 1578 C CA . TYR A 1 205 ? -4.776 2.455 6.767 1.00 97.19 205 TYR A CA 1
ATOM 1579 C C . TYR A 1 205 ? -5.042 2.613 5.274 1.00 97.19 205 TYR A C 1
ATOM 1581 O O . TYR A 1 205 ? -5.893 1.913 4.725 1.00 97.19 205 TYR A O 1
ATOM 1589 N N . TRP A 1 206 ? -4.315 3.493 4.596 1.00 96.69 206 TRP A N 1
ATOM 1590 C CA . TRP A 1 206 ? -4.504 3.723 3.165 1.00 96.69 206 TRP A CA 1
ATOM 1591 C C . TRP A 1 206 ? -3.203 4.084 2.458 1.00 96.69 206 TRP A C 1
ATOM 1593 O O . TRP A 1 206 ? -2.267 4.559 3.085 1.00 96.69 206 TRP A O 1
ATOM 1603 N N . GLY A 1 207 ? -3.140 3.895 1.144 1.00 94.12 207 GLY A N 1
ATOM 1604 C CA . GLY A 1 207 ? -1.980 4.319 0.364 1.00 94.12 207 GLY A CA 1
ATOM 1605 C C . GLY A 1 207 ? -1.756 3.491 -0.892 1.00 94.12 207 GLY A C 1
ATOM 1606 O O . GLY A 1 207 ? -2.627 2.740 -1.334 1.00 94.12 207 GLY A O 1
ATOM 1607 N N . PHE A 1 208 ? -0.583 3.672 -1.488 1.00 92.75 208 PHE A N 1
ATOM 1608 C CA . PHE A 1 208 ? -0.180 3.059 -2.751 1.00 92.75 208 PHE A CA 1
ATOM 1609 C C . PHE A 1 208 ? 0.339 1.625 -2.568 1.00 92.75 208 PHE A C 1
ATOM 1611 O O . PHE A 1 208 ? 1.123 1.360 -1.655 1.00 92.75 208 PHE A O 1
ATOM 1618 N N . ILE A 1 209 ? -0.064 0.715 -3.461 1.00 93.69 209 ILE A N 1
ATOM 1619 C CA . ILE A 1 209 ? 0.435 -0.663 -3.534 1.00 93.69 209 ILE A CA 1
ATOM 1620 C C . ILE A 1 209 ? 1.458 -0.770 -4.667 1.00 93.69 209 ILE A C 1
ATOM 1622 O O . ILE A 1 209 ? 1.112 -0.681 -5.847 1.00 93.69 209 ILE A O 1
ATOM 1626 N N . SER A 1 210 ? 2.718 -0.977 -4.297 1.00 90.81 210 SER A N 1
ATOM 1627 C CA . SER A 1 210 ? 3.854 -1.061 -5.220 1.00 90.81 210 SER A CA 1
ATOM 1628 C C . SER A 1 210 ? 4.083 -2.466 -5.775 1.00 90.81 210 SER A C 1
ATOM 1630 O O . SER A 1 210 ? 4.607 -2.616 -6.875 1.00 90.81 210 SER A O 1
ATOM 1632 N N . ASP A 1 211 ? 3.710 -3.493 -5.014 1.00 90.50 211 ASP A N 1
ATOM 1633 C CA . ASP A 1 211 ? 3.983 -4.894 -5.327 1.00 90.50 211 ASP A CA 1
ATOM 1634 C C . ASP A 1 211 ? 2.905 -5.785 -4.706 1.00 90.50 211 ASP A C 1
ATOM 1636 O O . ASP A 1 211 ? 2.411 -5.510 -3.608 1.00 90.50 211 ASP A O 1
ATOM 1640 N N . VAL A 1 212 ? 2.548 -6.871 -5.390 1.00 90.88 212 VAL A N 1
ATOM 1641 C CA . VAL A 1 212 ? 1.684 -7.908 -4.819 1.00 90.88 212 VAL A CA 1
ATOM 1642 C C . VAL A 1 212 ? 2.368 -9.256 -4.927 1.00 90.88 212 VAL A C 1
ATOM 1644 O O . VAL A 1 212 ? 2.848 -9.649 -5.982 1.00 90.88 212 VAL A O 1
ATOM 1647 N N . ARG A 1 213 ? 2.406 -9.991 -3.813 1.00 89.44 213 ARG A N 1
ATOM 1648 C CA . ARG A 1 213 ? 3.064 -11.297 -3.747 1.00 89.44 213 ARG A CA 1
ATOM 1649 C C . ARG A 1 213 ? 2.131 -12.361 -3.228 1.00 89.44 213 ARG A C 1
ATOM 1651 O O . ARG A 1 213 ? 1.432 -12.154 -2.240 1.00 89.44 213 ARG A O 1
ATOM 1658 N N . GLN A 1 214 ? 2.229 -13.538 -3.827 1.00 90.06 214 GLN A N 1
ATOM 1659 C CA . GLN A 1 214 ? 1.720 -14.767 -3.246 1.00 90.06 214 GLN A CA 1
ATOM 1660 C C . GLN A 1 214 ? 2.903 -15.605 -2.759 1.00 90.06 214 GLN A C 1
ATOM 1662 O O . GLN A 1 214 ? 3.838 -15.863 -3.516 1.00 90.06 214 GLN A O 1
ATOM 1667 N N . SER A 1 215 ? 2.910 -15.980 -1.482 1.00 87.31 215 SER A N 1
ATOM 1668 C CA . SER A 1 215 ? 3.913 -16.898 -0.944 1.00 87.31 215 SER A CA 1
ATOM 1669 C C . SER A 1 215 ? 3.566 -18.349 -1.277 1.00 87.31 215 SER A C 1
ATOM 1671 O O . SER A 1 215 ? 2.427 -18.676 -1.601 1.00 87.31 215 SER A O 1
ATOM 1673 N N . ASN A 1 216 ? 4.558 -19.237 -1.172 1.00 85.69 216 ASN A N 1
ATOM 1674 C CA . ASN A 1 216 ? 4.411 -20.663 -1.497 1.00 85.69 216 ASN A CA 1
ATOM 1675 C C . ASN A 1 216 ? 3.336 -21.379 -0.660 1.00 85.69 216 ASN A C 1
ATOM 1677 O O . ASN A 1 216 ? 2.818 -22.406 -1.078 1.00 85.69 216 ASN A O 1
ATOM 1681 N N . ASP A 1 217 ? 3.006 -20.845 0.517 1.00 85.50 217 ASP A N 1
ATOM 1682 C CA . ASP A 1 217 ? 1.932 -21.329 1.391 1.00 85.50 217 ASP A CA 1
ATOM 1683 C C . ASP A 1 217 ? 0.546 -20.761 1.022 1.00 85.50 217 ASP A C 1
ATOM 1685 O O . ASP A 1 217 ? -0.410 -20.915 1.777 1.00 85.50 217 ASP A O 1
ATOM 1689 N N . GLY A 1 218 ? 0.430 -20.084 -0.123 1.00 85.19 218 GLY A N 1
ATOM 1690 C CA . GLY A 1 218 ? -0.819 -19.557 -0.663 1.00 85.19 218 GLY A CA 1
ATOM 1691 C C . GLY A 1 218 ? -1.229 -18.184 -0.127 1.00 85.19 218 GLY A C 1
ATOM 1692 O O . GLY A 1 218 ? -2.164 -17.597 -0.677 1.00 85.19 218 GLY A O 1
ATOM 1693 N N . LYS A 1 219 ? -0.540 -17.631 0.884 1.00 90.62 219 LYS A N 1
ATOM 1694 C CA . LYS A 1 219 ? -0.869 -16.304 1.438 1.00 90.62 219 LYS A CA 1
ATOM 169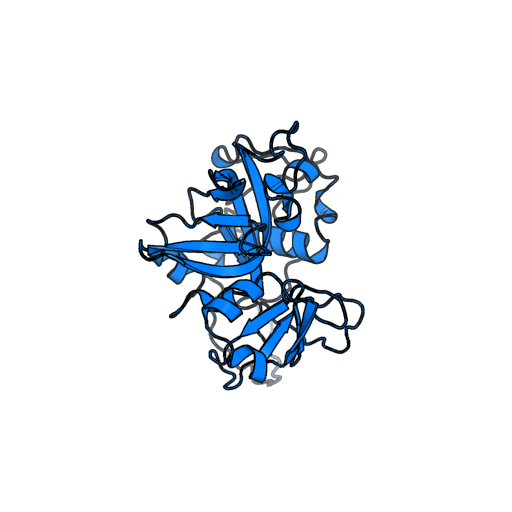5 C C . LYS A 1 219 ? -0.589 -15.207 0.420 1.00 90.62 219 LYS A C 1
ATOM 1697 O O . LYS A 1 219 ? 0.451 -15.204 -0.235 1.00 90.62 219 LYS A O 1
ATOM 1702 N N . VAL A 1 220 ? -1.495 -14.239 0.343 1.00 92.25 220 VAL A N 1
ATOM 1703 C CA . VAL A 1 220 ? -1.375 -13.086 -0.552 1.00 92.25 220 VAL A CA 1
ATOM 1704 C C . VAL A 1 220 ? -1.101 -11.827 0.262 1.00 92.25 220 VAL A C 1
ATOM 1706 O O . VAL A 1 220 ? -1.751 -11.566 1.278 1.00 92.25 220 VAL A O 1
ATOM 1709 N N . TRP A 1 221 ? -0.129 -11.053 -0.206 1.00 93.75 221 TRP A N 1
ATOM 1710 C CA . TRP A 1 221 ? 0.406 -9.869 0.447 1.00 93.75 221 TRP A CA 1
ATOM 1711 C C . TRP A 1 221 ? 0.343 -8.685 -0.509 1.00 93.75 221 TRP A C 1
ATOM 1713 O O . TRP A 1 221 ? 0.960 -8.731 -1.573 1.00 93.75 221 TRP A O 1
ATOM 1723 N N . LEU A 1 222 ? -0.358 -7.621 -0.120 1.00 94.25 222 LEU A N 1
ATOM 1724 C CA . LEU A 1 222 ? -0.274 -6.331 -0.809 1.00 94.25 222 LEU A CA 1
ATOM 1725 C C . LEU A 1 222 ? 0.835 -5.515 -0.138 1.00 94.25 222 LEU A C 1
ATOM 1727 O O . LEU A 1 222 ? 0.778 -5.292 1.071 1.00 94.25 222 LEU A O 1
ATOM 1731 N N . ASN A 1 223 ? 1.852 -5.100 -0.885 1.00 93.69 223 ASN A N 1
ATOM 1732 C CA . ASN A 1 223 ? 3.017 -4.404 -0.348 1.00 93.69 223 ASN A CA 1
ATOM 1733 C C . ASN A 1 223 ? 2.980 -2.920 -0.721 1.00 93.69 223 ASN A C 1
ATOM 1735 O O . ASN A 1 223 ? 2.684 -2.561 -1.860 1.00 93.69 223 ASN A O 1
ATOM 1739 N N . ALA A 1 224 ? 3.300 -2.067 0.249 1.00 91.19 224 ALA A N 1
ATOM 1740 C CA . ALA A 1 224 ? 3.392 -0.624 0.093 1.00 91.19 224 ALA A CA 1
ATOM 1741 C C . ALA A 1 224 ? 4.826 -0.158 0.380 1.00 91.19 224 ALA A C 1
ATOM 1743 O O . ALA A 1 224 ? 5.369 -0.426 1.455 1.00 91.19 224 ALA A O 1
ATOM 1744 N N . GLY A 1 225 ? 5.426 0.552 -0.578 1.00 79.00 225 GLY A N 1
ATOM 1745 C CA . GLY A 1 225 ? 6.813 1.019 -0.505 1.00 79.00 225 GLY A CA 1
ATOM 1746 C C . GLY A 1 225 ? 7.849 -0.083 -0.754 1.00 79.00 225 GLY A C 1
ATOM 1747 O O . GLY A 1 225 ? 7.564 -1.083 -1.417 1.00 79.00 225 GLY A O 1
ATOM 1748 N N . ASP A 1 226 ? 9.065 0.123 -0.239 1.00 69.06 226 ASP A N 1
ATOM 1749 C CA . ASP A 1 226 ? 10.198 -0.803 -0.368 1.00 69.06 226 ASP A CA 1
ATOM 1750 C C . ASP A 1 226 ? 9.896 -2.158 0.293 1.00 69.06 226 ASP A C 1
ATOM 1752 O O . ASP A 1 226 ? 9.293 -2.240 1.358 1.0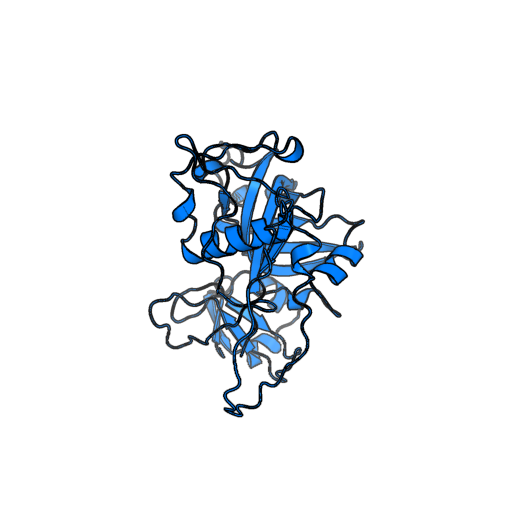0 69.06 226 ASP A O 1
ATOM 1756 N N . ILE A 1 227 ? 10.360 -3.261 -0.289 1.00 59.47 227 ILE A N 1
ATOM 1757 C CA . ILE A 1 227 ? 10.033 -4.588 0.237 1.00 59.47 227 ILE A CA 1
ATOM 1758 C C . ILE A 1 227 ? 10.574 -4.885 1.649 1.00 59.47 227 ILE A C 1
ATOM 1760 O O . ILE A 1 227 ? 9.945 -5.634 2.410 1.00 59.47 227 ILE A O 1
ATOM 1764 N N . ARG A 1 228 ? 11.738 -4.338 2.002 1.00 61.41 228 ARG A N 1
ATOM 1765 C CA . ARG A 1 228 ? 12.424 -4.556 3.282 1.00 61.41 228 ARG A CA 1
ATOM 1766 C C . ARG A 1 228 ? 11.949 -3.576 4.343 1.00 61.41 228 ARG A C 1
ATOM 1768 O O . ARG A 1 228 ? 11.862 -3.958 5.504 1.00 61.41 228 ARG A O 1
ATOM 1775 N N . LYS A 1 229 ? 11.671 -2.328 3.958 1.00 69.06 229 LYS A N 1
ATOM 1776 C CA . LYS A 1 229 ? 11.347 -1.241 4.900 1.00 69.06 229 LYS A CA 1
ATOM 1777 C C . LYS A 1 229 ? 9.901 -0.749 4.840 1.00 69.06 229 LYS A C 1
ATOM 1779 O O . LYS A 1 229 ? 9.487 -0.002 5.720 1.00 69.06 229 LYS A O 1
ATOM 1784 N N . GLY A 1 230 ? 9.162 -1.147 3.819 1.00 81.94 230 GLY A N 1
ATOM 1785 C CA . GLY A 1 230 ? 7.763 -0.806 3.625 1.00 81.94 230 GLY A CA 1
ATOM 1786 C C . GLY A 1 230 ? 6.817 -1.695 4.422 1.00 81.94 230 GLY A C 1
ATOM 1787 O O . GLY A 1 230 ? 7.219 -2.570 5.194 1.00 81.94 230 GLY A O 1
ATOM 1788 N N . LEU A 1 231 ? 5.532 -1.467 4.202 1.00 93.00 231 LEU A N 1
ATOM 1789 C CA . LEU A 1 231 ? 4.429 -2.112 4.897 1.00 93.00 231 LEU A CA 1
ATOM 1790 C C . LEU A 1 231 ? 3.851 -3.250 4.052 1.00 93.00 231 LEU A C 1
ATOM 1792 O O . LEU A 1 231 ? 3.850 -3.194 2.823 1.00 93.00 231 LEU A O 1
ATOM 1796 N N . SER A 1 232 ? 3.347 -4.294 4.710 1.00 94.88 232 SER A N 1
ATOM 1797 C CA . SER A 1 232 ? 2.581 -5.359 4.052 1.00 94.88 232 SER A CA 1
ATOM 1798 C C . SER A 1 232 ? 1.163 -5.431 4.599 1.00 94.88 232 SER A C 1
ATOM 1800 O O . SER A 1 232 ? 0.931 -5.251 5.787 1.00 94.88 232 SER A O 1
ATOM 1802 N N . ILE A 1 233 ? 0.210 -5.768 3.744 1.00 95.56 233 ILE A N 1
ATOM 1803 C CA . ILE A 1 233 ? -1.174 -6.060 4.108 1.00 95.56 233 ILE A CA 1
ATOM 1804 C C . ILE A 1 233 ? -1.385 -7.542 3.846 1.00 95.56 233 ILE A C 1
ATOM 1806 O O . ILE A 1 233 ? -1.229 -8.000 2.712 1.00 95.56 233 ILE A O 1
ATOM 1810 N N . LYS A 1 234 ? -1.724 -8.297 4.890 1.00 94.44 234 LYS A N 1
ATOM 1811 C CA . LYS A 1 234 ? -2.021 -9.724 4.760 1.00 94.44 234 LYS A CA 1
ATOM 1812 C C . LYS A 1 234 ? -3.494 -9.902 4.405 1.00 94.44 234 LYS A C 1
ATOM 1814 O O . LYS A 1 234 ? -4.355 -9.522 5.199 1.00 94.44 234 LYS A O 1
ATOM 1819 N N . LEU A 1 235 ? -3.786 -10.507 3.253 1.00 91.38 235 LEU A N 1
ATOM 1820 C CA . LEU A 1 235 ? -5.160 -10.892 2.930 1.00 91.3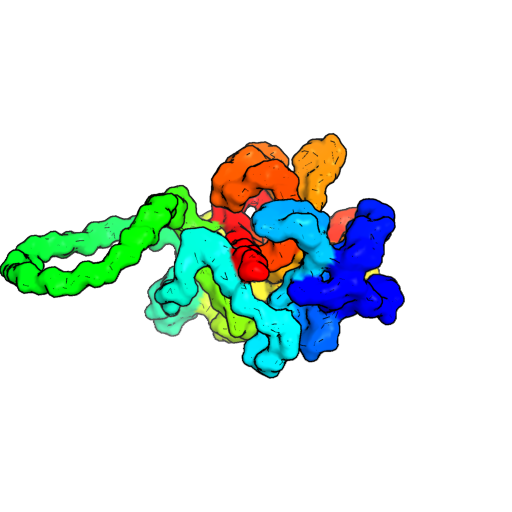8 235 LEU A CA 1
ATOM 1821 C C . LEU A 1 235 ? -5.607 -12.095 3.785 1.00 91.38 235 LEU A C 1
ATOM 1823 O O . LEU A 1 235 ? -4.782 -12.969 4.078 1.00 91.38 235 LEU A O 1
ATOM 1827 N N . PRO A 1 236 ? -6.893 -12.176 4.177 1.00 86.31 236 PRO A N 1
ATOM 1828 C CA . PRO A 1 236 ? -7.417 -13.347 4.874 1.00 86.31 236 PRO A CA 1
ATOM 1829 C C . PRO A 1 236 ? -7.304 -14.601 3.995 1.00 86.31 236 PRO A C 1
ATOM 1831 O O . PRO A 1 236 ? -7.778 -14.619 2.859 1.00 86.31 236 PRO A O 1
ATOM 1834 N N . GLU A 1 237 ? -6.686 -15.660 4.521 1.00 84.12 237 GLU A N 1
ATOM 1835 C CA . GLU A 1 237 ? -6.363 -16.885 3.766 1.00 84.12 237 GLU A CA 1
ATOM 1836 C C . GLU A 1 237 ? -7.612 -17.594 3.226 1.00 84.12 237 GLU A C 1
ATOM 1838 O O . GLU A 1 237 ? -7.631 -18.060 2.091 1.00 84.12 237 GLU A O 1
ATOM 1843 N N . ASN A 1 238 ? -8.691 -17.605 4.005 1.00 85.31 238 ASN A N 1
ATOM 1844 C CA . ASN A 1 238 ? -9.977 -18.193 3.633 1.00 85.31 238 ASN A CA 1
ATOM 1845 C C . ASN A 1 238 ? -10.805 -17.324 2.672 1.00 85.31 238 ASN A C 1
ATOM 1847 O O . ASN A 1 238 ? -11.924 -17.700 2.330 1.00 85.31 238 ASN A O 1
ATOM 1851 N N . ALA A 1 239 ? -10.295 -16.160 2.264 1.00 86.25 239 ALA A N 1
ATOM 1852 C CA . ALA A 1 239 ? -11.047 -15.188 1.482 1.00 86.25 239 ALA A CA 1
ATOM 1853 C C . ALA A 1 239 ? -10.385 -14.843 0.138 1.00 86.25 239 ALA A C 1
ATOM 1855 O O . ALA A 1 239 ? -10.874 -13.976 -0.579 1.00 86.25 239 ALA A O 1
ATOM 1856 N N . ILE A 1 240 ? -9.298 -15.520 -0.245 1.00 88.94 240 ILE A N 1
ATOM 1857 C CA . ILE A 1 240 ? -8.557 -15.211 -1.477 1.00 88.94 240 ILE A CA 1
ATOM 1858 C C . ILE A 1 240 ? -9.427 -15.355 -2.737 1.00 88.94 240 ILE A C 1
ATOM 1860 O O . ILE A 1 240 ? -9.411 -14.465 -3.588 1.00 88.94 240 ILE A O 1
ATOM 1864 N N . ASP A 1 241 ? -10.231 -16.414 -2.848 1.00 89.31 241 ASP A N 1
ATOM 1865 C CA . ASP A 1 241 ? -11.095 -16.628 -4.021 1.00 89.31 241 ASP A CA 1
ATOM 1866 C C . ASP A 1 241 ? -12.213 -15.583 -4.117 1.00 89.31 241 ASP A C 1
ATOM 1868 O O . ASP A 1 241 ? -12.473 -15.023 -5.186 1.00 89.31 241 ASP A O 1
ATOM 1872 N N . GLU A 1 242 ? -12.841 -15.257 -2.985 1.00 88.75 242 GLU A N 1
ATOM 1873 C CA . GLU A 1 242 ? -13.852 -14.198 -2.922 1.00 88.75 242 GLU A CA 1
ATOM 1874 C C . GLU A 1 242 ? -13.229 -12.830 -3.220 1.00 88.75 242 GLU A C 1
ATOM 1876 O O . GLU A 1 242 ? -13.821 -12.029 -3.941 1.00 88.75 242 GLU A O 1
ATOM 1881 N N . PHE A 1 243 ? -12.007 -12.572 -2.750 1.00 89.38 243 PHE A N 1
ATOM 1882 C CA . PHE A 1 243 ? -11.256 -11.367 -3.083 1.00 89.38 243 PHE A CA 1
ATOM 1883 C C . PHE A 1 243 ? -10.992 -11.280 -4.592 1.00 89.38 243 PHE A C 1
ATOM 1885 O O . PHE A 1 243 ? -11.261 -10.244 -5.201 1.00 89.38 243 PHE A O 1
ATOM 1892 N N . ARG A 1 244 ? -10.542 -12.370 -5.230 1.00 88.25 244 ARG A N 1
ATOM 1893 C CA . ARG A 1 244 ? -10.328 -12.420 -6.687 1.00 88.25 244 ARG A CA 1
ATOM 1894 C C . ARG A 1 244 ? -11.601 -12.102 -7.455 1.00 88.25 244 ARG A C 1
ATOM 1896 O O . ARG A 1 244 ? -11.579 -11.263 -8.353 1.00 88.25 244 ARG A O 1
ATOM 1903 N N . LYS A 1 245 ? -12.713 -12.731 -7.074 1.00 86.62 245 LYS A N 1
ATOM 1904 C CA . LYS A 1 245 ? -14.023 -12.495 -7.686 1.00 86.62 245 LYS A CA 1
ATOM 1905 C C . LYS A 1 245 ? -14.463 -11.042 -7.517 1.00 86.62 245 LYS A C 1
ATOM 1907 O O . LYS A 1 245 ? -14.858 -10.402 -8.488 1.00 86.62 245 LYS A O 1
ATOM 1912 N N . ARG A 1 246 ? -14.355 -10.512 -6.298 1.00 83.12 246 ARG A N 1
ATOM 1913 C CA . ARG A 1 246 ? -14.827 -9.173 -5.932 1.00 83.12 246 ARG A CA 1
ATOM 1914 C C . ARG A 1 246 ? -14.029 -8.063 -6.607 1.00 83.12 246 ARG A C 1
ATOM 1916 O O . ARG A 1 246 ? -14.609 -7.130 -7.148 1.00 83.12 246 ARG A O 1
ATOM 1923 N N . PHE A 1 247 ? -12.705 -8.191 -6.644 1.00 82.81 247 PHE A N 1
ATOM 1924 C CA . PHE A 1 247 ? -11.826 -7.211 -7.286 1.00 82.81 247 PHE A CA 1
ATOM 1925 C C . PHE A 1 247 ? -11.531 -7.529 -8.756 1.00 82.81 247 PHE A C 1
ATOM 1927 O O . PHE A 1 247 ? -10.752 -6.812 -9.386 1.00 82.81 247 PHE A O 1
ATOM 1934 N N . ARG A 1 248 ? -12.183 -8.556 -9.324 1.00 83.19 248 ARG A N 1
ATOM 1935 C CA . ARG A 1 248 ? -12.032 -9.008 -10.718 1.00 83.19 248 ARG A CA 1
ATOM 1936 C C . ARG A 1 248 ? -10.555 -9.162 -11.089 1.00 83.19 248 ARG A C 1
ATOM 1938 O O . ARG A 1 248 ? -10.040 -8.471 -11.974 1.00 83.19 248 ARG A O 1
ATOM 1945 N N . VAL A 1 249 ? -9.869 -9.994 -10.310 1.00 85.25 249 VAL A N 1
ATOM 1946 C CA . VAL A 1 249 ? -8.466 -10.373 -10.502 1.00 85.25 249 VAL A CA 1
ATOM 1947 C C . VAL A 1 249 ? -8.439 -11.702 -11.242 1.00 85.25 249 VAL A C 1
ATOM 1949 O O . VAL A 1 249 ? -8.575 -12.770 -10.638 1.00 85.25 249 VAL A O 1
ATOM 1952 N N . GLU A 1 250 ? -8.282 -11.617 -12.555 1.00 80.94 250 GLU A N 1
ATOM 1953 C CA . GLU A 1 250 ? -8.099 -12.763 -13.441 1.00 80.94 250 GLU A CA 1
ATOM 1954 C C . GLU A 1 250 ? -6.598 -13.058 -13.568 1.00 80.94 250 GLU A C 1
ATOM 1956 O O . GLU A 1 250 ? -5.814 -12.148 -13.823 1.00 80.94 250 GLU A O 1
ATOM 1961 N N . GLY A 1 251 ? -6.187 -14.314 -13.366 1.00 83.62 251 GLY A N 1
ATOM 1962 C CA . GLY A 1 251 ? -4.774 -14.704 -13.442 1.00 83.62 251 GLY A CA 1
ATOM 1963 C C . GLY A 1 251 ? -3.940 -14.225 -12.248 1.00 83.62 251 GLY A C 1
ATOM 1964 O O . GLY A 1 251 ? -4.284 -14.498 -11.094 1.00 83.62 251 GLY A O 1
ATOM 1965 N N . ASP A 1 252 ? -2.832 -13.539 -12.510 1.00 85.12 252 ASP A N 1
ATOM 1966 C CA . ASP A 1 252 ? -1.873 -13.136 -11.479 1.00 85.12 252 ASP A CA 1
ATOM 1967 C C . ASP A 1 252 ? -2.293 -11.865 -10.732 1.00 85.12 252 ASP A C 1
ATOM 1969 O O . ASP A 1 252 ? -2.948 -10.965 -11.263 1.00 85.12 252 ASP A O 1
ATOM 1973 N N . PHE A 1 253 ? -1.887 -11.773 -9.464 1.00 88.56 253 PHE A N 1
ATOM 1974 C CA . PHE A 1 253 ? -2.198 -10.615 -8.626 1.00 88.56 253 PHE A CA 1
ATOM 1975 C C . PHE A 1 253 ? -1.458 -9.337 -9.037 1.00 88.56 253 PHE A C 1
ATOM 1977 O O . PHE A 1 253 ? -1.877 -8.254 -8.630 1.00 88.56 253 PHE A O 1
ATOM 1984 N N . ASP A 1 254 ? -0.433 -9.439 -9.883 1.00 84.38 254 ASP A N 1
ATOM 1985 C CA . ASP A 1 254 ? 0.323 -8.315 -10.438 1.00 84.38 254 ASP A CA 1
ATOM 1986 C C . ASP A 1 254 ? -0.592 -7.256 -11.075 1.00 84.38 254 ASP A C 1
ATOM 1988 O O . ASP A 1 254 ? -0.256 -6.074 -11.087 1.00 84.38 254 ASP A O 1
ATOM 1992 N N . ILE A 1 255 ? -1.796 -7.618 -11.551 1.00 82.88 255 ILE A N 1
ATOM 1993 C CA . ILE A 1 255 ? -2.793 -6.652 -12.055 1.00 82.88 255 ILE A CA 1
ATOM 1994 C C . ILE A 1 255 ? -3.150 -5.558 -11.027 1.00 82.88 255 ILE A C 1
ATOM 1996 O O . ILE A 1 255 ? -3.540 -4.453 -11.407 1.00 82.88 255 ILE A O 1
ATOM 2000 N N . LEU A 1 256 ? -2.989 -5.834 -9.734 1.00 88.44 256 LEU A N 1
ATOM 2001 C CA . LEU A 1 256 ? -3.270 -4.906 -8.640 1.00 88.44 256 LEU A CA 1
ATOM 2002 C C . LEU A 1 256 ? -2.127 -3.925 -8.348 1.00 88.44 256 LEU A C 1
ATOM 2004 O O . LEU A 1 256 ? -2.338 -2.968 -7.605 1.00 88.44 256 LEU A O 1
ATOM 2008 N N . GLU A 1 257 ? -0.942 -4.117 -8.919 1.00 89.06 257 GLU A N 1
ATOM 2009 C CA . GLU A 1 257 ? 0.162 -3.167 -8.764 1.00 89.06 257 GLU A CA 1
ATOM 2010 C C . GLU A 1 257 ? -0.216 -1.795 -9.320 1.00 89.06 257 GLU A C 1
ATOM 2012 O O . GLU A 1 257 ? -0.878 -1.676 -10.357 1.00 89.06 257 GLU A O 1
ATOM 2017 N N . GLY A 1 258 ? 0.169 -0.747 -8.597 1.00 87.06 258 GLY A N 1
ATOM 2018 C CA . GLY A 1 258 ? -0.211 0.618 -8.929 1.00 87.06 258 GLY A CA 1
ATOM 2019 C C . GLY A 1 258 ? -1.562 1.058 -8.369 1.00 87.06 258 GLY A C 1
ATOM 2020 O O . GLY A 1 258 ? -1.937 2.224 -8.518 1.00 87.06 258 GLY A O 1
ATOM 2021 N N . CYS A 1 259 ? -2.327 0.160 -7.739 1.00 89.88 259 CYS A N 1
ATOM 2022 C CA . CYS A 1 259 ? -3.584 0.544 -7.110 1.00 89.88 259 CYS A CA 1
ATOM 2023 C C . CYS A 1 259 ? -3.353 1.339 -5.819 1.00 89.88 259 CYS A C 1
ATOM 2025 O O . CYS A 1 259 ? -2.311 1.244 -5.169 1.00 89.88 259 CYS A O 1
ATOM 2027 N N . HIS A 1 260 ? -4.372 2.098 -5.429 1.00 92.06 260 HIS A N 1
ATOM 2028 C CA . HIS A 1 260 ? -4.488 2.575 -4.058 1.00 92.06 260 HIS A CA 1
ATOM 2029 C C . HIS A 1 260 ? -5.368 1.608 -3.268 1.00 92.06 260 HIS A C 1
ATOM 2031 O O . HIS A 1 260 ? -6.365 1.109 -3.795 1.00 92.06 260 HIS A O 1
ATOM 2037 N N . ALA A 1 261 ? -5.028 1.371 -2.007 1.00 94.62 261 ALA A N 1
ATOM 2038 C CA . ALA A 1 261 ? -5.793 0.535 -1.095 1.00 94.62 261 ALA A CA 1
ATOM 2039 C C . ALA A 1 261 ? -6.243 1.328 0.131 1.00 94.62 261 ALA A C 1
ATOM 2041 O O . ALA A 1 261 ? -5.580 2.275 0.550 1.00 94.62 261 ALA A O 1
ATOM 2042 N N . ILE A 1 262 ? -7.358 0.899 0.716 1.00 95.06 262 ILE A N 1
ATOM 2043 C CA . ILE A 1 262 ? -7.820 1.294 2.045 1.00 95.06 262 ILE A CA 1
ATOM 2044 C C . ILE A 1 262 ? -8.189 0.035 2.822 1.00 95.06 262 ILE A C 1
ATOM 2046 O O . ILE A 1 262 ? -8.821 -0.872 2.273 1.00 95.06 262 ILE A O 1
ATOM 2050 N N . VAL A 1 263 ? -7.765 -0.030 4.081 1.00 95.25 263 VAL A N 1
ATOM 2051 C CA . VAL A 1 263 ? -7.936 -1.189 4.953 1.00 95.25 263 VAL A CA 1
ATOM 2052 C C . VAL A 1 263 ? -8.277 -0.740 6.363 1.00 95.25 263 VAL A C 1
ATOM 2054 O O . VAL A 1 263 ? -7.500 -0.027 6.994 1.00 95.25 263 VAL A O 1
ATOM 2057 N N . ILE A 1 264 ? -9.396 -1.218 6.899 1.00 94.00 264 ILE A N 1
ATOM 2058 C CA . ILE A 1 264 ? -9.649 -1.167 8.340 1.00 94.00 264 ILE A CA 1
ATOM 2059 C C . ILE A 1 264 ? -9.030 -2.412 8.955 1.00 94.00 264 ILE A C 1
ATOM 2061 O O . ILE A 1 264 ? -9.461 -3.537 8.698 1.00 94.00 264 ILE A O 1
ATOM 2065 N N . GLY A 1 265 ? -7.996 -2.220 9.760 1.00 95.12 265 GLY A N 1
ATOM 2066 C CA . GLY A 1 265 ? -7.205 -3.332 10.264 1.00 95.12 265 GLY A CA 1
ATOM 2067 C C . GLY A 1 265 ? -6.352 -2.951 11.454 1.00 95.12 265 GLY A C 1
ATOM 2068 O O . GLY A 1 265 ? -6.366 -1.803 11.897 1.00 95.12 265 GLY A O 1
ATOM 2069 N N . THR A 1 266 ? -5.615 -3.932 11.958 1.00 95.88 266 THR A N 1
ATOM 2070 C CA . THR A 1 266 ? -4.668 -3.768 13.063 1.00 95.88 266 THR A CA 1
ATOM 2071 C C . THR A 1 266 ? -3.252 -3.904 12.532 1.00 95.88 266 THR A C 1
ATOM 2073 O O . THR A 1 266 ? -2.942 -4.889 11.854 1.00 95.88 266 THR A O 1
ATOM 2076 N N . CYS A 1 267 ? -2.396 -2.930 12.841 1.00 97.06 267 CYS A N 1
ATOM 2077 C CA . CYS A 1 267 ? -0.971 -3.026 12.555 1.00 97.06 267 CYS A CA 1
ATOM 2078 C C . CYS A 1 267 ? -0.276 -3.872 13.624 1.00 97.06 267 CYS A C 1
ATOM 2080 O O . CYS A 1 267 ? -0.460 -3.655 14.818 1.00 97.06 267 CYS A O 1
ATOM 2082 N N . ILE A 1 268 ? 0.518 -4.839 13.183 1.00 96.12 268 ILE A N 1
ATOM 2083 C CA . ILE A 1 268 ? 1.400 -5.645 14.022 1.00 96.12 268 ILE A CA 1
ATOM 2084 C C . ILE A 1 268 ? 2.800 -5.625 13.421 1.00 96.12 268 ILE A C 1
ATOM 2086 O O . ILE A 1 268 ? 2.957 -5.568 12.202 1.00 96.12 268 ILE A O 1
ATOM 2090 N N . TYR A 1 269 ? 3.827 -5.711 14.255 1.00 94.31 269 TYR A N 1
ATOM 2091 C CA . TYR A 1 269 ? 5.204 -5.793 13.775 1.00 94.31 269 TYR A CA 1
ATOM 2092 C C . TYR A 1 269 ? 5.694 -7.241 13.764 1.00 94.31 269 TYR A C 1
ATOM 2094 O O . TYR A 1 269 ? 5.662 -7.938 14.778 1.00 94.31 269 TYR A O 1
ATOM 2102 N N . ALA A 1 270 ? 6.176 -7.700 12.607 1.00 92.19 270 ALA A N 1
ATOM 2103 C CA . ALA A 1 270 ? 6.850 -8.989 12.500 1.00 92.19 270 ALA A CA 1
ATOM 2104 C C . ALA A 1 270 ? 8.146 -9.003 13.326 1.00 92.19 270 ALA A C 1
ATOM 2106 O O . ALA A 1 270 ? 8.722 -7.955 13.622 1.00 92.19 270 ALA A O 1
ATOM 2107 N N . SER A 1 271 ? 8.675 -10.196 13.615 1.00 90.00 271 SER A N 1
ATOM 2108 C CA . SER A 1 271 ? 9.978 -10.350 14.282 1.00 90.00 271 SER A CA 1
ATOM 2109 C C . SER A 1 271 ? 11.126 -9.675 13.523 1.00 90.00 271 SER A C 1
ATOM 2111 O O . SER A 1 271 ? 12.099 -9.245 14.134 1.00 90.00 271 SER A O 1
ATOM 2113 N N . THR A 1 272 ? 10.995 -9.524 12.202 1.00 89.88 272 THR A N 1
ATOM 2114 C CA . THR A 1 272 ? 11.940 -8.792 11.349 1.00 89.88 272 THR A CA 1
ATOM 2115 C C . THR A 1 272 ? 11.895 -7.274 11.542 1.00 89.88 272 THR A C 1
ATOM 2117 O O . THR A 1 272 ? 12.796 -6.585 11.077 1.00 89.88 272 THR A O 1
ATOM 2120 N N . GLY A 1 273 ? 10.867 -6.744 12.213 1.00 91.00 273 GLY A N 1
ATOM 2121 C CA . GLY A 1 273 ? 10.606 -5.312 12.358 1.00 91.00 273 GLY A CA 1
ATOM 2122 C C . GLY A 1 273 ? 9.707 -4.720 11.268 1.00 91.00 273 GLY A C 1
ATOM 2123 O O . GLY A 1 273 ? 9.427 -3.520 11.311 1.00 91.00 273 GLY A O 1
ATOM 2124 N N . LYS A 1 274 ? 9.235 -5.537 10.316 1.00 92.75 274 LYS A N 1
ATOM 2125 C CA . LYS A 1 274 ? 8.341 -5.096 9.241 1.00 92.75 274 LYS A CA 1
ATOM 2126 C C . LYS A 1 274 ? 6.902 -4.919 9.750 1.00 92.75 274 LYS A C 1
ATOM 2128 O O . LYS A 1 274 ? 6.377 -5.866 10.346 1.00 92.75 274 LYS A O 1
ATOM 2133 N N . PRO A 1 275 ? 6.250 -3.769 9.502 1.00 95.69 275 PRO A N 1
ATOM 2134 C CA . PRO A 1 275 ? 4.844 -3.581 9.831 1.00 95.69 275 PRO A CA 1
ATOM 2135 C C . PRO A 1 275 ? 3.946 -4.396 8.896 1.00 95.69 275 PRO A C 1
ATOM 2137 O O . PRO A 1 275 ? 4.132 -4.425 7.675 1.00 95.69 275 PRO A O 1
ATOM 2140 N N . ILE A 1 276 ? 2.952 -5.051 9.488 1.00 96.31 276 ILE A N 1
ATOM 2141 C CA . ILE A 1 276 ? 1.946 -5.857 8.807 1.00 96.31 276 ILE A CA 1
ATOM 2142 C C . ILE A 1 276 ? 0.564 -5.384 9.247 1.00 96.31 276 ILE A C 1
ATOM 2144 O O . ILE A 1 276 ? 0.216 -5.470 10.422 1.00 96.31 276 ILE A O 1
ATOM 2148 N N . ILE A 1 277 ? -0.257 -4.944 8.298 1.00 97.00 277 ILE A N 1
ATOM 2149 C CA . ILE A 1 277 ? -1.679 -4.705 8.534 1.00 97.00 277 ILE A CA 1
ATOM 2150 C C . ILE A 1 277 ? -2.420 -6.021 8.358 1.00 97.00 277 ILE A C 1
ATOM 2152 O O . ILE A 1 277 ? -2.355 -6.668 7.309 1.00 97.00 277 ILE A O 1
ATOM 2156 N N . THR A 1 278 ? -3.133 -6.413 9.404 1.00 94.56 278 THR A N 1
ATOM 2157 C CA . THR A 1 278 ? -4.017 -7.574 9.397 1.00 94.56 278 THR A CA 1
ATOM 2158 C C . THR A 1 278 ? -5.464 -7.117 9.381 1.00 94.56 278 THR A C 1
ATOM 2160 O O . THR A 1 278 ? -5.846 -6.158 10.055 1.00 94.56 278 THR A O 1
ATOM 2163 N N . CYS A 1 279 ? -6.270 -7.806 8.586 1.00 88.50 279 CYS A N 1
ATOM 2164 C CA . CYS A 1 279 ? -7.696 -7.572 8.472 1.00 88.50 279 CYS A CA 1
ATOM 2165 C C . CYS A 1 279 ? -8.407 -8.923 8.537 1.00 88.50 279 CYS A C 1
ATOM 2167 O O . CYS A 1 279 ? -7.926 -9.898 7.961 1.00 88.50 279 CYS A O 1
ATOM 2169 N N . SER A 1 280 ? -9.516 -8.996 9.266 1.00 81.62 280 SER A N 1
ATOM 2170 C CA . SER A 1 280 ? -10.278 -10.233 9.453 1.00 81.62 280 SER A CA 1
ATOM 2171 C C . SER A 1 280 ? -11.433 -10.398 8.462 1.00 81.62 280 SER A C 1
ATOM 2173 O O . SER A 1 280 ? -11.975 -11.494 8.368 1.00 81.62 280 SER A O 1
ATOM 2175 N N . ASP A 1 281 ? -11.819 -9.340 7.739 1.00 86.06 281 ASP A N 1
ATOM 2176 C CA . ASP A 1 281 ? -12.992 -9.329 6.857 1.00 86.06 281 ASP A CA 1
ATOM 2177 C C . ASP A 1 281 ? -12.699 -8.581 5.546 1.00 86.06 281 ASP A C 1
ATOM 2179 O O . ASP A 1 281 ? -12.171 -7.469 5.544 1.00 86.06 281 ASP A O 1
ATOM 2183 N N . LEU A 1 282 ? -13.088 -9.169 4.413 1.00 86.38 282 LEU A N 1
ATOM 2184 C CA . LEU A 1 282 ? -12.965 -8.535 3.102 1.00 86.38 282 LEU A CA 1
ATOM 2185 C C . LEU A 1 282 ? -13.801 -7.261 2.935 1.00 86.38 282 LEU A C 1
ATOM 2187 O O . LEU A 1 282 ? -13.498 -6.445 2.065 1.00 86.38 282 LEU A O 1
ATOM 2191 N N . ASN A 1 283 ? -14.841 -7.061 3.741 1.00 85.44 283 ASN A N 1
ATOM 2192 C CA . ASN A 1 283 ? -15.639 -5.834 3.718 1.00 85.44 283 ASN A CA 1
ATOM 2193 C C . ASN A 1 283 ? -14.840 -4.608 4.189 1.00 85.44 283 ASN A C 1
ATOM 2195 O O . ASN A 1 283 ? -15.172 -3.479 3.837 1.00 85.44 283 ASN A O 1
ATOM 2199 N N . TYR A 1 284 ? -13.743 -4.832 4.913 1.00 89.06 284 TYR A N 1
ATOM 2200 C CA . TYR A 1 284 ? -12.854 -3.791 5.420 1.00 89.06 284 TYR A CA 1
ATOM 2201 C C . TYR A 1 284 ? -11.631 -3.534 4.556 1.00 89.06 284 TYR A C 1
ATOM 2203 O O . TYR A 1 284 ? -10.765 -2.764 4.958 1.00 89.06 284 TYR A O 1
ATOM 2211 N N . ILE A 1 285 ? -11.561 -4.130 3.369 1.00 90.50 285 ILE A N 1
ATOM 2212 C CA . ILE A 1 285 ? -10.544 -3.818 2.373 1.00 90.50 285 ILE A CA 1
ATOM 2213 C C . ILE A 1 285 ? -11.206 -3.393 1.069 1.00 90.50 285 ILE A C 1
ATOM 2215 O O . ILE A 1 285 ? -12.207 -3.954 0.623 1.00 90.50 285 ILE A O 1
ATOM 2219 N N . THR A 1 286 ? -10.641 -2.369 0.443 1.00 90.56 286 THR A N 1
ATOM 2220 C CA . THR A 1 286 ? -11.050 -1.904 -0.879 1.00 90.56 286 THR A CA 1
ATOM 2221 C C . THR A 1 286 ? -9.857 -1.367 -1.643 1.00 90.56 286 THR A C 1
ATOM 2223 O O . THR A 1 286 ? -8.935 -0.797 -1.062 1.00 90.56 286 THR A O 1
ATOM 2226 N N . LEU A 1 287 ? -9.893 -1.553 -2.961 1.00 88.94 287 LEU A N 1
ATOM 2227 C CA . LEU A 1 287 ? -8.860 -1.119 -3.887 1.00 88.94 287 LEU A CA 1
ATOM 2228 C C . LEU A 1 287 ? -9.455 -0.186 -4.941 1.00 88.94 287 LEU A C 1
ATOM 2230 O O . LEU A 1 287 ? -10.543 -0.432 -5.466 1.00 88.94 287 LEU A O 1
ATOM 2234 N N . ARG A 1 288 ? -8.702 0.847 -5.314 1.00 84.38 288 ARG A N 1
ATOM 2235 C CA . ARG A 1 288 ? -8.956 1.664 -6.501 1.00 84.38 288 ARG A CA 1
ATOM 2236 C C . ARG A 1 288 ? -7.866 1.386 -7.528 1.00 84.38 288 ARG A C 1
ATOM 2238 O O . ARG A 1 288 ? -6.710 1.759 -7.335 1.00 84.38 288 ARG A O 1
ATOM 2245 N N . ARG A 1 289 ? -8.253 0.713 -8.613 1.00 79.06 289 ARG A N 1
ATOM 2246 C CA . ARG A 1 289 ? -7.393 0.427 -9.769 1.00 79.06 289 ARG A CA 1
ATOM 2247 C C . ARG A 1 289 ? -7.504 1.534 -10.809 1.00 79.06 289 ARG A C 1
ATOM 2249 O O . ARG A 1 289 ? -8.561 2.151 -10.948 1.00 79.06 289 ARG A O 1
ATOM 2256 N N . TYR A 1 290 ? -6.445 1.693 -11.583 1.00 66.19 290 TYR A N 1
ATOM 2257 C CA . TYR A 1 290 ? -6.349 2.653 -12.672 1.00 66.19 290 TYR A CA 1
ATOM 2258 C C . TYR A 1 290 ? -5.993 1.882 -13.943 1.00 66.19 290 TYR A C 1
ATOM 2260 O O . TYR A 1 290 ? -5.121 1.012 -13.907 1.00 66.19 290 TYR A O 1
ATOM 2268 N N . LYS A 1 291 ? -6.717 2.136 -15.033 1.00 55.69 291 LYS A N 1
ATOM 2269 C CA . LYS A 1 291 ? -6.324 1.688 -16.368 1.00 55.69 291 LYS A CA 1
ATOM 2270 C C . LYS A 1 291 ? -5.138 2.538 -16.796 1.00 55.69 291 LYS A C 1
ATOM 2272 O O . LYS A 1 291 ? -5.162 3.749 -16.602 1.00 55.69 291 LYS A O 1
ATOM 2277 N N . ALA A 1 292 ? -4.115 1.881 -17.326 1.00 46.50 292 ALA A N 1
ATOM 2278 C CA . ALA A 1 292 ? -3.177 2.558 -18.201 1.00 46.50 292 ALA A CA 1
ATOM 2279 C C . ALA A 1 292 ? -3.888 2.734 -19.548 1.00 46.50 292 ALA A C 1
ATOM 2281 O O . ALA A 1 292 ? -4.469 1.760 -20.040 1.00 46.50 292 ALA A O 1
ATOM 2282 N N . ASP A 1 293 ? -3.891 3.957 -20.067 1.00 36.59 293 ASP A N 1
ATOM 2283 C CA . ASP A 1 293 ? -4.239 4.231 -21.462 1.00 36.59 293 ASP A CA 1
ATOM 2284 C C . ASP A 1 293 ? -3.128 3.724 -22.396 1.00 36.59 293 ASP A C 1
ATOM 2286 O O . ASP A 1 293 ? -1.931 3.873 -22.037 1.00 36.59 293 ASP A O 1
#